Protein AF-A0A0D1Z207-F1 (afdb_monomer_lite)

pLDDT: mean 85.74, std 12.62, range [43.19, 98.44]

Foldseek 3Di:
DQLVVLVDCVVAPAPPRAADDLVVLCVVLCVLLPVVVVPPVPPDDPPDQLVVSLSNLQSNLQNHALVCQVVQCVVLVVQCDLVALSSLLSSLLCCLRRHRLADHDPVCPVSAPVNCVVVLVVSLVSLPQALLSLLSSLQSLLSNLQNCQLPPSQDAALQGSDDLVRLVVNLVSVVQNLQDDDPPDRHSHDPVSCVSNVSSVSSVSPCVVPPSLLSNLSSLLSNHFPNNVVDPDGSLVSLLVSLVVCLVCLAQVNDDPSLLSVLSNLLSNLVSNLVLLVCCVVVVRNGDPRGRDDLVNLVSSLVSCQSSLVNQCNHPDPNSNVSSVSSLVSSCVSPVPVRVVVVCVVVVVQVVDPPDVD

Radius of gyration: 21.8 Å; chains: 1; bounding box: 55×43×59 Å

Secondary structure (DSSP, 8-state):
-HHHHSS-TTTS-BTTTB-B-SHHHHHHHHHHH-TTT-TTTTSS-----HHHHHHHHHHHGGGB-GGGHHHHHHHHGGG--SSSHHHHHHHHHHHHHH---SPPPTT-GGGSHHHHHHHHHHHHHHSTT-HHHHHHHHHHHHHHHHHHTT-SSS--BTTBTS-HHHHHHHHHHHHHHTT--BTTBS-SS-HHHHHTTHHHHTTT--TTTS-HHHHHHHHHHHH--THHHH-SSSHHHHHHHHHHHHGGGGSTTS-STHHHHHHHHHHHHHHHHHHHHHHHHHTSS---TTTS--HHHHHHHHHHHHHHHHHHTT-SSHHHHHHHHHHHHHHHHH-HHHHHHHHHHHHHHHHH-SS---

Structure (mmCIF, N/CA/C/O backbone):
data_AF-A0A0D1Z207-F1
#
_entry.id   AF-A0A0D1Z207-F1
#
loop_
_atom_site.group_PDB
_atom_site.id
_atom_site.type_symbol
_atom_site.label_atom_id
_atom_site.label_alt_id
_atom_site.label_comp_id
_atom_site.label_asym_id
_atom_site.label_entity_id
_atom_site.label_seq_id
_atom_site.pdbx_PDB_ins_code
_atom_site.Cartn_x
_atom_site.Cartn_y
_atom_site.Cartn_z
_atom_site.occupancy
_atom_site.B_iso_or_equiv
_atom_site.auth_seq_id
_atom_site.auth_comp_id
_atom_site.auth_asym_id
_atom_site.auth_atom_id
_atom_site.pdbx_PDB_model_num
ATOM 1 N N . MET A 1 1 ? -5.330 14.130 -24.346 1.00 79.44 1 MET A N 1
ATOM 2 C CA . MET A 1 1 ? -6.238 13.168 -25.015 1.00 79.44 1 MET A CA 1
ATOM 3 C C . MET A 1 1 ? -6.029 11.749 -24.501 1.00 79.44 1 MET A C 1
ATOM 5 O O . MET A 1 1 ? -6.961 11.227 -23.912 1.00 79.44 1 MET A O 1
ATOM 9 N N . PHE A 1 2 ? -4.830 11.164 -24.631 1.00 83.19 2 PHE A N 1
ATOM 10 C CA . PHE A 1 2 ? -4.522 9.801 -24.158 1.00 83.19 2 PHE A CA 1
ATOM 11 C C . PHE A 1 2 ? -4.992 9.517 -22.719 1.00 83.19 2 PHE A C 1
ATOM 13 O O . PHE A 1 2 ? -5.866 8.679 -22.536 1.00 83.19 2 PHE A O 1
ATOM 20 N N . MET A 1 3 ? -4.528 10.300 -21.733 1.00 78.69 3 MET A N 1
ATOM 21 C CA . MET A 1 3 ? -4.906 10.138 -20.315 1.00 78.69 3 MET A CA 1
ATOM 22 C C . MET A 1 3 ? -6.425 10.171 -20.066 1.00 78.69 3 MET A C 1
ATOM 24 O O . MET A 1 3 ? -6.920 9.522 -19.152 1.00 78.69 3 MET A O 1
ATOM 28 N N . LEU A 1 4 ? -7.189 10.924 -20.868 1.00 81.50 4 LEU A N 1
ATOM 29 C CA . LEU A 1 4 ? -8.647 11.005 -20.726 1.00 81.50 4 LEU A CA 1
ATOM 30 C C . LEU A 1 4 ? -9.328 9.730 -21.239 1.00 81.50 4 LEU A C 1
ATOM 32 O O . LEU A 1 4 ? -10.266 9.244 -20.610 1.00 81.50 4 LEU A O 1
ATOM 36 N N . LEU A 1 5 ? -8.843 9.197 -22.364 1.00 83.19 5 LEU A N 1
ATOM 37 C CA . LEU A 1 5 ? -9.383 7.998 -23.005 1.00 83.19 5 LEU A CA 1
ATOM 38 C C . LEU A 1 5 ? -9.083 6.734 -22.190 1.00 83.19 5 LEU A C 1
ATOM 40 O O . LEU A 1 5 ? -9.931 5.855 -22.096 1.00 83.19 5 LEU A O 1
ATOM 44 N N . THR A 1 6 ? -7.916 6.672 -21.546 1.00 80.12 6 THR A N 1
ATOM 45 C CA . THR A 1 6 ? -7.474 5.507 -20.763 1.00 80.12 6 THR A CA 1
ATOM 46 C C . THR A 1 6 ? -7.880 5.557 -19.287 1.00 80.12 6 THR A C 1
ATOM 48 O O . THR A 1 6 ? -7.638 4.600 -18.551 1.00 80.12 6 THR A O 1
ATOM 51 N N . LYS A 1 7 ? -8.535 6.639 -18.833 1.00 75.25 7 LYS A N 1
ATOM 52 C CA . LYS A 1 7 ? -8.955 6.823 -17.429 1.00 75.25 7 LYS A CA 1
ATOM 53 C C . LYS A 1 7 ? -9.988 5.792 -16.965 1.00 75.25 7 LYS A C 1
ATOM 55 O O . LYS A 1 7 ? -10.007 5.420 -15.793 1.00 75.25 7 LYS A O 1
ATOM 60 N N . ARG A 1 8 ? -10.888 5.368 -17.857 1.00 75.38 8 ARG A N 1
ATOM 61 C CA . ARG A 1 8 ? -12.012 4.469 -17.547 1.00 75.38 8 ARG A CA 1
ATOM 62 C C . ARG A 1 8 ? -11.717 3.048 -18.030 1.00 75.38 8 ARG A C 1
ATOM 64 O O . ARG A 1 8 ? -12.042 2.686 -19.155 1.00 75.38 8 ARG A O 1
ATOM 71 N N . LYS A 1 9 ? -11.130 2.250 -17.136 1.00 71.44 9 LYS A N 1
ATOM 72 C CA . LYS A 1 9 ? -10.646 0.881 -17.400 1.00 71.44 9 LYS A CA 1
ATOM 73 C C . LYS A 1 9 ? -11.736 -0.102 -17.833 1.00 71.44 9 LYS A C 1
ATOM 75 O O . LYS A 1 9 ? -11.445 -1.082 -18.503 1.00 71.44 9 LYS A O 1
ATOM 80 N N . HIS A 1 10 ? -12.989 0.146 -17.456 1.00 73.06 10 HIS A N 1
ATOM 81 C CA . HIS A 1 10 ? -14.106 -0.729 -17.818 1.00 73.06 10 HIS A CA 1
ATOM 82 C C . HIS A 1 10 ? -14.482 -0.649 -19.302 1.00 73.06 10 HIS A C 1
ATOM 84 O O . HIS A 1 10 ? -15.087 -1.583 -19.812 1.00 73.06 10 HIS A O 1
ATOM 90 N N . TYR A 1 11 ? -14.127 0.442 -19.991 1.00 77.25 11 TYR A N 1
ATOM 91 C CA . TYR A 1 11 ? -14.363 0.593 -21.431 1.00 77.25 11 TYR A CA 1
ATOM 92 C C . TYR A 1 11 ? -13.177 0.161 -22.294 1.00 77.25 11 TYR A C 1
ATOM 94 O O . TYR A 1 11 ? -13.368 -0.134 -23.468 1.00 77.25 11 TYR A O 1
ATOM 102 N N . LEU A 1 12 ? -11.969 0.153 -21.730 1.00 81.31 12 LEU A N 1
ATOM 103 C CA . LEU A 1 12 ? -10.751 -0.241 -22.423 1.00 81.31 12 LEU A CA 1
ATOM 104 C C . LEU A 1 12 ? -9.936 -1.128 -21.490 1.00 81.31 12 LEU A C 1
ATOM 106 O O . LEU A 1 12 ? -9.195 -0.634 -20.635 1.00 81.31 12 LEU A O 1
ATOM 110 N N . ARG A 1 13 ? -10.126 -2.441 -21.614 1.00 78.12 13 ARG A N 1
ATOM 111 C CA . ARG A 1 13 ? -9.499 -3.400 -20.711 1.00 78.12 13 ARG A CA 1
ATOM 112 C C . ARG A 1 13 ? -8.036 -3.589 -21.107 1.00 78.12 13 ARG A C 1
ATOM 114 O O . ARG A 1 13 ? -7.759 -3.905 -22.269 1.00 78.12 13 A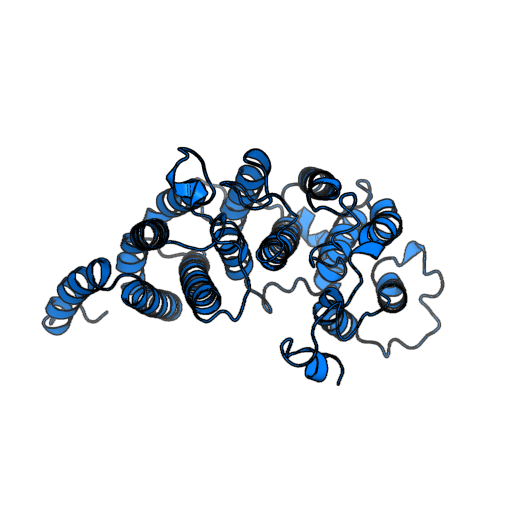RG A O 1
ATOM 121 N N . PRO A 1 14 ? -7.100 -3.428 -20.161 1.00 79.56 14 PRO A N 1
ATOM 122 C CA . PRO A 1 14 ? -5.692 -3.658 -20.441 1.00 79.56 14 PRO A CA 1
ATOM 123 C C . PRO A 1 14 ? -5.423 -5.112 -20.843 1.00 79.56 14 PRO A C 1
ATOM 125 O O . PRO A 1 14 ? -6.132 -6.015 -20.393 1.00 79.56 14 PRO A O 1
ATOM 128 N N . SER A 1 15 ? -4.442 -5.322 -21.724 1.00 72.94 15 SER A N 1
ATOM 129 C CA . SER A 1 15 ? -4.017 -6.630 -22.266 1.00 72.94 15 SER A CA 1
ATOM 130 C C . SER A 1 15 ? -5.050 -7.378 -23.126 1.00 72.94 15 SER A C 1
ATOM 132 O O . SER A 1 15 ? -4.674 -8.271 -23.878 1.00 72.94 15 SER A O 1
ATOM 134 N N . LEU A 1 16 ? -6.335 -7.017 -23.055 1.00 79.06 16 LEU A N 1
ATOM 135 C CA . LEU A 1 16 ? -7.409 -7.585 -23.877 1.00 79.06 16 LEU A CA 1
ATOM 136 C C . LEU A 1 16 ? -7.754 -6.692 -25.070 1.00 79.06 16 LEU A C 1
ATOM 138 O O . LEU A 1 16 ? -7.789 -7.166 -26.201 1.00 79.06 16 LEU A O 1
ATOM 142 N N . ASP A 1 17 ? -8.024 -5.409 -24.812 1.00 83.38 17 ASP A N 1
ATOM 143 C CA . ASP A 1 17 ? -8.535 -4.486 -25.831 1.00 83.38 17 ASP A CA 1
ATOM 144 C C . ASP A 1 17 ? -7.422 -3.579 -26.398 1.00 83.38 17 ASP A C 1
ATOM 146 O O . ASP A 1 17 ? -7.519 -3.107 -27.530 1.00 83.38 17 ASP A O 1
ATOM 150 N N . LEU A 1 18 ? -6.360 -3.327 -25.620 1.00 86.88 18 LEU A N 1
ATOM 151 C CA . LEU A 1 18 ? -5.209 -2.520 -26.031 1.00 86.88 18 LEU A CA 1
ATOM 152 C C . LEU A 1 18 ? -3.919 -3.016 -25.369 1.00 86.88 18 LEU A C 1
ATOM 154 O O . LEU A 1 18 ? -3.861 -3.180 -24.147 1.00 86.88 18 LEU A O 1
ATOM 158 N N . THR A 1 19 ? -2.877 -3.151 -26.185 1.00 88.88 19 THR A N 1
ATOM 159 C CA . THR A 1 19 ? -1.485 -3.330 -25.769 1.00 88.88 19 THR A CA 1
ATOM 160 C C . THR A 1 19 ? -0.632 -2.213 -26.365 1.00 88.88 19 THR A C 1
ATOM 162 O O . THR A 1 19 ? -0.849 -1.778 -27.499 1.00 88.88 19 THR A O 1
ATOM 165 N N . LEU A 1 20 ? 0.305 -1.690 -25.578 1.00 90.56 20 LEU A N 1
ATOM 166 C CA . LEU A 1 20 ? 1.202 -0.605 -25.970 1.00 90.56 20 LEU A CA 1
ATOM 167 C C . LEU A 1 20 ? 2.655 -1.070 -25.891 1.00 90.56 20 LEU A C 1
ATOM 169 O O . LEU A 1 20 ? 3.030 -1.780 -24.964 1.00 90.56 20 LEU A O 1
ATOM 173 N N . ASP A 1 21 ? 3.478 -0.614 -26.835 1.00 91.56 21 ASP A N 1
ATOM 174 C CA . ASP A 1 21 ? 4.933 -0.768 -26.754 1.00 91.56 21 ASP A CA 1
ATOM 175 C C . ASP A 1 21 ? 5.498 0.277 -25.779 1.00 91.56 21 ASP A C 1
ATOM 177 O O . ASP A 1 21 ? 5.225 1.477 -25.898 1.00 91.56 21 ASP A O 1
ATOM 181 N N . TRP A 1 22 ? 6.287 -0.179 -24.810 1.00 92.44 22 TRP A N 1
ATOM 182 C CA . TRP A 1 22 ? 6.916 0.660 -23.793 1.00 92.44 22 TRP A CA 1
ATOM 183 C C . TRP A 1 22 ? 8.166 1.385 -24.317 1.00 92.44 22 TRP A C 1
ATOM 185 O O . TRP A 1 22 ? 8.528 2.451 -23.805 1.00 92.44 22 TRP A O 1
ATOM 195 N N . ARG A 1 23 ? 8.815 0.865 -25.370 1.00 92.50 23 ARG A N 1
ATOM 196 C CA . ARG A 1 23 ? 10.101 1.374 -25.880 1.00 92.50 23 ARG A CA 1
ATOM 197 C C . ARG A 1 23 ? 10.056 2.831 -26.355 1.00 92.50 23 ARG A C 1
ATOM 199 O O . ARG A 1 23 ? 10.999 3.562 -26.049 1.00 92.50 23 ARG A O 1
ATOM 206 N N . PRO A 1 24 ? 9.026 3.314 -27.084 1.00 90.94 24 PRO A N 1
ATOM 207 C CA . PRO A 1 24 ? 8.967 4.715 -27.502 1.00 90.94 24 PRO A CA 1
ATOM 208 C C . PRO A 1 24 ? 8.924 5.678 -26.313 1.00 90.94 24 PRO A C 1
ATOM 210 O O . PRO A 1 24 ? 9.609 6.699 -26.328 1.00 90.94 24 PRO A O 1
ATOM 213 N N . LEU A 1 25 ? 8.162 5.331 -25.270 1.00 88.44 25 LEU A N 1
ATOM 214 C CA . LEU A 1 25 ? 8.086 6.132 -24.052 1.00 88.44 25 LEU A CA 1
ATOM 215 C C . LEU A 1 25 ? 9.421 6.104 -23.303 1.00 88.44 25 LEU A C 1
ATOM 217 O O . LEU A 1 25 ? 9.928 7.155 -22.915 1.00 88.44 25 LEU A O 1
ATOM 221 N N . PHE A 1 26 ? 10.021 4.920 -23.157 1.00 89.19 26 PHE A N 1
ATOM 222 C CA . PHE A 1 26 ? 11.317 4.774 -22.503 1.00 89.19 26 PHE A CA 1
ATOM 223 C C . PHE A 1 26 ? 12.416 5.581 -23.198 1.00 89.19 26 PHE A C 1
ATOM 225 O O . PHE A 1 26 ? 13.160 6.286 -22.524 1.00 89.19 26 PHE A O 1
ATOM 232 N N . ARG A 1 27 ? 12.479 5.566 -24.536 1.00 88.25 27 ARG A N 1
ATOM 233 C CA . ARG A 1 27 ? 13.453 6.357 -25.311 1.00 88.25 27 ARG A CA 1
ATOM 234 C C . ARG A 1 27 ? 13.342 7.854 -25.047 1.00 88.25 27 ARG A C 1
ATOM 236 O O . ARG A 1 27 ? 14.365 8.509 -24.886 1.00 88.25 27 ARG A O 1
ATOM 243 N N . GLU A 1 28 ? 12.126 8.390 -24.998 1.00 86.38 28 GLU A N 1
ATOM 244 C CA . GLU A 1 28 ? 11.911 9.817 -24.731 1.00 86.38 28 GLU A CA 1
ATOM 245 C C . GLU A 1 28 ? 12.297 10.187 -23.295 1.00 86.38 28 GLU A C 1
ATOM 247 O O . GLU A 1 28 ? 12.929 11.215 -23.076 1.00 86.38 28 GLU A O 1
ATOM 252 N N . ILE A 1 29 ? 11.988 9.331 -22.319 1.00 84.38 29 ILE A N 1
ATOM 253 C CA . ILE A 1 29 ? 12.324 9.561 -20.906 1.00 84.38 29 ILE A CA 1
ATOM 254 C C . ILE A 1 29 ? 13.829 9.422 -20.661 1.00 84.38 29 ILE A C 1
ATOM 256 O O . ILE A 1 29 ? 14.419 10.218 -19.928 1.00 84.38 29 ILE A O 1
ATOM 260 N N . LYS A 1 30 ? 14.474 8.455 -21.318 1.00 83.00 30 LYS A N 1
ATOM 261 C CA . LYS A 1 30 ? 15.910 8.185 -21.207 1.00 83.00 30 LYS A CA 1
ATOM 262 C C . LYS A 1 30 ? 16.761 9.423 -21.504 1.00 83.00 30 LYS A C 1
ATOM 264 O O . LYS A 1 30 ? 17.762 9.635 -20.828 1.00 83.00 30 LYS A O 1
ATOM 269 N N . VAL A 1 31 ? 16.326 10.284 -22.428 1.00 80.19 31 VAL A N 1
ATOM 270 C CA . VAL A 1 31 ? 17.017 11.545 -22.764 1.00 80.19 31 VAL A CA 1
ATOM 271 C C . VAL A 1 31 ? 17.101 12.507 -21.573 1.00 80.19 31 VAL A C 1
ATOM 273 O O . VAL A 1 31 ? 18.097 13.213 -21.427 1.00 80.19 31 VAL A O 1
ATOM 276 N N . PHE A 1 32 ? 16.081 12.538 -20.714 1.00 75.44 32 PHE A N 1
ATOM 277 C CA . PHE A 1 32 ? 16.048 13.430 -19.552 1.00 75.44 32 PHE A CA 1
ATOM 278 C C . PHE A 1 32 ? 16.769 12.844 -18.339 1.00 75.44 32 PHE A C 1
ATOM 280 O O . PHE A 1 32 ? 17.380 13.572 -17.564 1.00 75.44 32 PHE A O 1
ATOM 287 N N . VAL A 1 33 ? 16.672 11.527 -18.173 1.00 75.50 33 VAL A N 1
ATOM 288 C CA . VAL A 1 33 ? 17.017 10.838 -16.926 1.00 75.50 33 VAL A CA 1
ATOM 289 C C . VAL A 1 33 ? 18.408 10.183 -17.001 1.00 75.50 33 VAL A C 1
ATOM 291 O O . VAL A 1 33 ? 19.049 9.973 -15.975 1.00 75.50 33 VAL A O 1
ATOM 294 N N . LEU A 1 34 ? 18.932 9.931 -18.210 1.00 74.44 34 LEU A N 1
ATOM 295 C CA . LEU A 1 34 ? 20.276 9.388 -18.456 1.00 74.44 34 LEU A CA 1
ATOM 296 C C . LEU A 1 34 ? 21.086 10.289 -19.425 1.00 74.44 34 LEU A C 1
ATOM 298 O O . LEU A 1 34 ? 21.326 9.931 -20.585 1.00 74.44 34 LEU A O 1
ATOM 302 N N . PRO A 1 35 ? 21.574 11.463 -18.966 1.00 60.97 35 PRO A N 1
ATOM 303 C CA . PRO A 1 35 ? 22.242 12.443 -19.830 1.00 60.97 35 PRO A CA 1
ATOM 304 C C . PRO A 1 35 ? 23.591 11.977 -20.396 1.00 60.97 35 PRO A C 1
ATOM 306 O O . PRO A 1 35 ? 23.994 12.417 -21.468 1.00 60.97 35 PRO A O 1
ATOM 309 N N . ARG A 1 36 ? 24.298 11.073 -19.699 1.00 59.22 36 ARG A N 1
ATOM 310 C CA . ARG A 1 36 ? 25.655 10.622 -20.080 1.00 59.22 36 ARG A CA 1
ATOM 311 C C . ARG A 1 36 ? 25.695 9.832 -21.393 1.00 59.22 36 ARG A C 1
ATOM 313 O O . ARG A 1 36 ? 26.717 9.848 -22.068 1.00 59.22 36 ARG A O 1
ATOM 320 N N . GLU A 1 37 ? 24.594 9.186 -21.773 1.00 54.59 37 GLU A N 1
ATOM 321 C CA . GLU A 1 37 ? 24.446 8.515 -23.077 1.00 54.59 37 GLU A CA 1
ATOM 322 C C . GLU A 1 37 ? 23.891 9.458 -24.154 1.00 54.59 37 GLU A C 1
ATOM 324 O O . GLU A 1 37 ? 24.018 9.218 -25.354 1.00 54.59 37 GLU A O 1
ATOM 329 N N . SER A 1 38 ? 23.312 10.575 -23.721 1.00 53.00 38 SER A N 1
ATOM 330 C CA . SER A 1 38 ? 22.622 11.547 -24.553 1.00 53.00 38 SER A CA 1
ATOM 331 C C . SER A 1 38 ? 23.578 12.680 -24.931 1.00 53.00 38 SER A C 1
ATOM 333 O O . SER A 1 38 ? 23.362 13.835 -24.576 1.00 53.00 38 SER A O 1
ATOM 335 N N . GLY A 1 39 ? 24.642 12.378 -25.685 1.00 47.47 39 GLY A N 1
ATOM 336 C CA . GLY A 1 39 ? 25.634 13.355 -26.186 1.00 47.47 39 GLY A CA 1
ATOM 337 C C . GLY A 1 39 ? 25.085 14.461 -27.115 1.00 47.47 39 GLY A C 1
ATOM 338 O O . GLY A 1 39 ? 25.848 15.130 -27.802 1.00 47.47 39 GLY A O 1
ATOM 339 N N . LEU A 1 40 ? 23.763 14.652 -27.155 1.00 48.38 40 LEU A N 1
ATOM 340 C CA . LEU A 1 40 ? 23.006 15.548 -28.029 1.00 48.38 40 LEU A CA 1
ATOM 341 C C . LEU A 1 40 ? 22.233 16.626 -27.246 1.00 48.38 40 LEU A C 1
ATOM 343 O O . LEU A 1 40 ? 21.286 17.206 -27.773 1.00 48.38 40 LEU A O 1
ATOM 347 N N . MET A 1 41 ? 22.623 16.933 -26.003 1.00 49.03 41 MET A N 1
ATOM 348 C CA . MET A 1 41 ? 21.912 17.898 -25.142 1.00 49.03 41 MET A CA 1
ATOM 349 C C . MET A 1 41 ? 21.876 19.358 -25.653 1.00 49.03 41 MET A C 1
ATOM 351 O O . MET A 1 41 ? 21.405 20.233 -24.934 1.00 49.03 41 MET A O 1
ATOM 355 N N . GLN A 1 42 ? 22.336 19.665 -26.873 1.00 46.81 42 GLN A N 1
ATOM 356 C CA . GLN A 1 42 ? 22.397 21.046 -27.372 1.00 46.81 42 GLN A CA 1
ATOM 357 C C . GLN A 1 42 ? 21.580 21.374 -28.631 1.00 46.81 42 GLN A C 1
ATOM 359 O O . GLN A 1 42 ? 21.588 22.538 -29.021 1.00 46.81 42 GLN A O 1
ATOM 364 N N . THR A 1 43 ? 20.846 20.452 -29.274 1.00 43.19 43 THR A N 1
ATOM 365 C CA . THR A 1 43 ? 20.296 20.773 -30.618 1.00 43.19 43 THR A CA 1
ATOM 366 C C . THR A 1 43 ? 18.816 20.516 -30.880 1.00 43.19 43 THR A C 1
ATOM 368 O O . THR A 1 43 ? 18.343 20.866 -31.962 1.00 43.19 43 THR A O 1
ATOM 371 N N . THR A 1 44 ? 18.016 20.041 -29.925 1.00 44.28 44 THR A N 1
ATOM 372 C CA . THR A 1 44 ? 16.565 19.919 -30.154 1.00 44.28 44 THR A CA 1
ATOM 373 C C . THR A 1 44 ? 15.753 20.556 -29.042 1.00 44.28 44 THR A C 1
ATOM 375 O O . THR A 1 44 ? 15.522 19.948 -28.006 1.00 44.28 44 THR A O 1
ATOM 378 N N . ASN A 1 45 ? 15.315 21.794 -29.296 1.00 45.72 45 ASN A N 1
ATOM 379 C CA . ASN A 1 45 ? 14.122 22.448 -28.749 1.00 45.72 45 ASN A CA 1
ATOM 380 C C . ASN A 1 45 ? 13.376 21.634 -27.668 1.00 45.72 45 ASN A C 1
ATOM 382 O O . ASN A 1 45 ? 12.528 20.804 -28.005 1.00 45.72 45 ASN A O 1
ATOM 386 N N . LEU A 1 46 ? 13.646 21.919 -26.388 1.00 53.97 46 LEU A N 1
ATOM 387 C CA . LEU A 1 46 ? 12.924 21.424 -25.205 1.00 53.97 46 LEU A CA 1
ATOM 388 C C . LEU A 1 46 ? 11.468 21.943 -25.182 1.00 53.97 46 LEU A C 1
ATOM 390 O O . LEU A 1 46 ? 11.063 22.698 -24.308 1.00 53.97 46 LEU A O 1
ATOM 394 N N . LYS A 1 47 ? 10.659 21.571 -26.179 1.00 53.06 47 LYS A N 1
ATOM 395 C CA . LYS A 1 47 ? 9.200 21.781 -26.201 1.00 53.06 47 LYS A CA 1
ATOM 396 C C . LYS A 1 47 ? 8.438 20.638 -25.519 1.00 53.06 47 LYS A C 1
ATOM 398 O O . LYS A 1 47 ? 7.211 20.637 -25.533 1.00 53.06 47 LYS A O 1
ATOM 403 N N . ARG A 1 48 ? 9.138 19.633 -24.986 1.00 63.75 48 ARG A N 1
ATOM 404 C CA . ARG A 1 48 ? 8.542 18.437 -24.379 1.00 63.75 48 ARG A CA 1
ATOM 405 C C . ARG A 1 48 ? 8.642 18.555 -22.862 1.00 63.75 48 ARG A C 1
ATOM 407 O O . ARG A 1 48 ? 9.744 18.662 -22.337 1.00 63.75 48 ARG A O 1
ATOM 414 N N . ASN A 1 49 ? 7.492 18.572 -22.190 1.00 72.56 49 ASN A N 1
ATOM 415 C CA . ASN A 1 49 ? 7.413 18.618 -20.734 1.00 72.56 49 ASN A CA 1
ATOM 416 C C . ASN A 1 49 ? 7.531 17.191 -20.170 1.00 72.56 49 ASN A C 1
ATOM 418 O O . ASN A 1 49 ? 6.706 16.331 -20.492 1.00 72.56 49 ASN A O 1
ATOM 422 N N . ILE A 1 50 ? 8.544 16.959 -19.334 1.00 75.62 50 ILE A N 1
ATOM 423 C CA . ILE A 1 50 ? 8.785 15.688 -18.644 1.00 75.62 50 ILE A CA 1
ATOM 424 C C . ILE A 1 50 ? 7.581 15.258 -17.794 1.00 75.62 50 ILE A C 1
ATOM 426 O O . ILE A 1 50 ? 7.197 14.093 -17.842 1.00 75.62 50 ILE A O 1
ATOM 430 N N . GLU A 1 51 ? 6.890 16.203 -17.150 1.00 77.19 51 GLU A N 1
ATOM 431 C CA . GLU A 1 51 ? 5.673 15.945 -16.365 1.00 77.19 51 GLU A CA 1
ATOM 432 C C . GLU A 1 51 ? 4.580 15.302 -17.226 1.00 77.19 51 GLU A C 1
ATOM 434 O O . GLU A 1 51 ? 3.859 14.409 -16.790 1.00 77.19 51 GLU A O 1
ATOM 439 N N . THR A 1 52 ? 4.478 15.708 -18.498 1.00 81.12 52 THR A N 1
ATOM 440 C CA . THR A 1 52 ? 3.512 15.113 -19.430 1.00 81.12 52 THR A CA 1
ATOM 441 C C . THR A 1 52 ? 3.906 13.687 -19.809 1.00 81.12 52 THR A C 1
ATOM 443 O O . THR A 1 52 ? 3.027 12.844 -19.961 1.00 81.12 52 THR A O 1
ATOM 446 N N . LEU A 1 53 ? 5.203 13.393 -19.950 1.00 82.81 53 LEU A N 1
ATOM 447 C CA . LEU A 1 53 ? 5.682 12.034 -20.226 1.00 82.81 53 LEU A CA 1
ATOM 448 C C . LEU A 1 53 ? 5.418 11.100 -19.042 1.00 82.81 53 LEU A C 1
ATOM 450 O O . LEU A 1 53 ? 4.974 9.974 -19.250 1.00 82.81 53 LEU A O 1
ATOM 454 N N . ILE A 1 54 ? 5.600 11.585 -17.817 1.00 80.06 54 ILE A N 1
ATOM 455 C CA . ILE A 1 54 ? 5.287 10.828 -16.598 1.00 80.06 54 ILE A CA 1
ATOM 456 C C . ILE A 1 54 ? 3.789 10.613 -16.457 1.00 80.06 54 ILE A C 1
ATOM 458 O O . ILE A 1 54 ? 3.349 9.491 -16.212 1.00 80.06 54 ILE A O 1
ATOM 462 N N . GLY A 1 55 ? 2.996 11.659 -16.699 1.00 79.62 55 GLY A N 1
ATOM 463 C CA . GLY A 1 55 ? 1.543 11.551 -16.755 1.00 79.62 55 GLY A CA 1
ATOM 464 C C . GLY A 1 55 ? 1.077 10.552 -17.817 1.00 79.62 55 GLY A C 1
ATOM 465 O O . GLY A 1 55 ? 0.097 9.848 -17.617 1.00 79.62 55 GLY A O 1
ATOM 466 N N . ILE A 1 56 ? 1.782 10.417 -18.943 1.00 84.75 56 ILE A N 1
ATOM 467 C CA . ILE A 1 56 ? 1.495 9.360 -19.922 1.00 84.75 56 ILE A CA 1
ATOM 468 C C . ILE A 1 56 ? 1.913 7.990 -19.376 1.00 84.75 56 ILE A C 1
ATOM 470 O O . ILE A 1 56 ? 1.124 7.052 -19.474 1.00 84.75 56 ILE A O 1
ATOM 474 N N . GLY A 1 57 ? 3.103 7.872 -18.783 1.00 84.50 57 GLY A N 1
ATOM 475 C CA . GLY A 1 57 ? 3.628 6.625 -18.220 1.00 84.50 57 GLY A CA 1
ATOM 476 C C . GLY A 1 57 ? 2.731 6.019 -17.147 1.00 84.50 57 GLY A C 1
ATOM 477 O O . GLY A 1 57 ? 2.388 4.842 -17.233 1.00 84.50 57 GLY A O 1
ATOM 478 N N . SER A 1 58 ? 2.236 6.833 -16.214 1.00 80.62 58 SER A N 1
ATOM 479 C CA . SER A 1 58 ? 1.367 6.371 -15.125 1.00 80.62 58 SER A CA 1
ATOM 480 C C . SER A 1 58 ? 0.038 5.771 -15.611 1.00 80.62 58 SER A C 1
ATOM 482 O O . SER A 1 58 ? -0.527 4.900 -14.942 1.00 80.62 58 SER A O 1
ATOM 484 N N . PHE A 1 59 ? -0.443 6.174 -16.793 1.00 82.94 59 PHE A N 1
ATOM 485 C CA . PHE A 1 59 ? -1.613 5.577 -17.444 1.00 82.94 59 PHE A CA 1
ATOM 486 C C . PHE A 1 59 ? -1.236 4.440 -18.400 1.00 82.94 59 PHE A C 1
ATOM 488 O O . PHE A 1 59 ? -1.996 3.481 -18.514 1.00 82.94 59 PHE A O 1
ATOM 495 N N . ALA A 1 60 ? -0.094 4.537 -19.086 1.00 86.62 60 ALA A N 1
ATOM 496 C CA . ALA A 1 60 ? 0.359 3.569 -20.082 1.00 86.62 60 ALA A CA 1
ATOM 497 C C . ALA A 1 60 ? 0.853 2.255 -19.462 1.00 86.62 60 ALA A C 1
ATOM 499 O O . ALA A 1 60 ? 0.621 1.208 -20.055 1.00 86.62 60 ALA A O 1
ATOM 500 N N . GLN A 1 61 ? 1.433 2.296 -18.256 1.00 87.31 61 GLN A N 1
ATOM 501 C CA . GLN A 1 61 ? 1.990 1.131 -17.550 1.00 87.31 61 GLN A CA 1
ATOM 502 C C . GLN A 1 61 ? 1.039 -0.069 -17.446 1.00 87.31 61 GLN A C 1
ATOM 504 O O . GLN A 1 61 ? 1.474 -1.212 -17.437 1.00 87.31 61 GLN A O 1
ATOM 509 N N . LEU A 1 62 ? -0.274 0.179 -17.365 1.00 84.00 62 LEU A N 1
ATOM 510 C CA . LEU A 1 62 ? -1.275 -0.885 -17.272 1.00 84.00 62 LEU A CA 1
ATOM 511 C C . LEU A 1 62 ? -1.482 -1.606 -18.607 1.00 84.00 62 LEU A C 1
ATOM 513 O O . LEU A 1 62 ? -1.933 -2.742 -18.603 1.00 84.00 62 LEU A O 1
ATOM 517 N N . TYR A 1 63 ? -1.187 -0.939 -19.723 1.00 87.50 63 TYR A N 1
ATOM 518 C CA . TYR A 1 63 ? -1.383 -1.437 -21.084 1.00 87.50 63 TYR A CA 1
ATOM 519 C C . TYR A 1 63 ? -0.095 -1.993 -21.704 1.00 87.50 63 TYR A C 1
ATOM 521 O O . TYR A 1 63 ? -0.127 -2.423 -22.855 1.00 87.50 63 TYR A O 1
ATOM 529 N N . PHE A 1 64 ? 1.031 -1.971 -20.988 1.00 90.94 64 PHE A N 1
ATOM 530 C CA . PHE A 1 64 ? 2.227 -2.692 -21.415 1.00 90.94 64 PHE A CA 1
ATOM 531 C C . PHE A 1 64 ? 2.044 -4.189 -21.190 1.00 90.94 64 PHE A C 1
ATOM 533 O O . PHE A 1 64 ? 1.361 -4.608 -20.252 1.00 90.94 64 PHE A O 1
ATOM 540 N N . ASP A 1 65 ? 2.639 -4.986 -22.069 1.00 88.88 65 ASP A N 1
ATOM 541 C CA . ASP A 1 65 ? 2.552 -6.435 -21.979 1.00 88.88 65 ASP A CA 1
ATOM 542 C C . ASP A 1 65 ? 3.424 -6.945 -20.814 1.00 88.88 65 ASP A C 1
ATOM 544 O O . ASP A 1 65 ? 4.622 -6.648 -20.777 1.00 88.88 65 ASP A O 1
ATOM 548 N N . PRO A 1 66 ? 2.878 -7.713 -19.849 1.00 87.56 66 PRO A N 1
ATOM 549 C CA . PRO A 1 66 ? 3.684 -8.362 -18.817 1.00 87.56 66 PRO A CA 1
ATOM 550 C C . PRO A 1 66 ? 4.791 -9.270 -19.378 1.00 87.56 66 PRO A C 1
ATOM 552 O O . PRO A 1 66 ? 5.778 -9.518 -18.685 1.00 87.56 66 PRO A O 1
ATOM 555 N N . GLU A 1 67 ? 4.672 -9.752 -20.621 1.00 88.81 67 GLU A N 1
ATOM 556 C CA . GLU A 1 67 ? 5.734 -10.526 -21.275 1.00 88.81 67 GLU A CA 1
ATOM 557 C C . GLU A 1 67 ? 7.018 -9.732 -21.527 1.00 88.81 67 GLU A C 1
ATOM 559 O O . GLU A 1 67 ? 8.092 -10.334 -21.610 1.00 88.81 67 GLU A O 1
ATOM 564 N N . ASP A 1 68 ? 6.927 -8.403 -21.580 1.00 90.31 68 ASP A N 1
ATOM 565 C CA . ASP A 1 68 ? 8.071 -7.519 -21.784 1.00 90.31 68 ASP A CA 1
ATOM 566 C C . ASP A 1 68 ? 8.873 -7.266 -20.500 1.00 90.31 68 ASP A C 1
ATOM 568 O O . ASP A 1 68 ? 9.969 -6.709 -20.578 1.00 90.31 68 ASP A O 1
ATOM 572 N N . ILE A 1 69 ? 8.393 -7.696 -19.322 1.00 91.25 69 ILE A N 1
ATOM 573 C CA . ILE A 1 69 ? 9.071 -7.471 -18.031 1.00 91.25 69 ILE A CA 1
ATOM 574 C C . ILE A 1 69 ? 10.556 -7.877 -18.071 1.00 91.25 69 ILE A C 1
ATOM 576 O O . ILE A 1 69 ? 11.384 -7.052 -17.684 1.00 91.25 69 ILE A O 1
ATOM 580 N N . PRO A 1 70 ? 10.952 -9.074 -18.554 1.00 91.56 70 PRO A N 1
ATOM 581 C CA . PRO A 1 70 ? 12.364 -9.446 -18.622 1.00 91.56 70 PRO A CA 1
ATOM 582 C C . PRO A 1 70 ? 13.181 -8.494 -19.501 1.00 91.56 70 PRO A C 1
ATOM 584 O O . PRO A 1 70 ? 14.246 -8.053 -19.080 1.00 91.56 70 PRO A O 1
ATOM 587 N N . ALA A 1 71 ? 12.656 -8.103 -20.667 1.00 92.56 71 ALA A N 1
ATOM 588 C CA . ALA A 1 71 ? 13.329 -7.168 -21.570 1.00 92.56 71 ALA A CA 1
ATOM 589 C C . ALA A 1 71 ? 13.457 -5.764 -20.952 1.00 92.56 71 ALA A C 1
ATOM 591 O O . ALA A 1 71 ? 14.493 -5.117 -21.087 1.00 92.56 71 ALA A O 1
ATOM 592 N N . MET A 1 72 ? 12.430 -5.305 -20.228 1.00 93.38 72 MET A N 1
ATOM 593 C CA . MET A 1 72 ? 12.477 -4.047 -19.479 1.00 93.38 72 MET A CA 1
ATOM 594 C C . MET A 1 72 ? 13.537 -4.092 -18.378 1.00 93.38 72 MET A C 1
ATOM 596 O O . MET A 1 72 ? 14.299 -3.142 -18.218 1.00 93.38 72 MET A O 1
ATOM 600 N N . LEU A 1 73 ? 13.610 -5.191 -17.622 1.00 93.19 73 LEU A N 1
ATOM 601 C CA . LEU A 1 73 ? 14.611 -5.364 -16.571 1.00 93.19 73 LEU A CA 1
ATOM 602 C C . LEU A 1 73 ? 16.030 -5.430 -17.152 1.00 93.19 73 LEU A C 1
ATOM 604 O O . LEU A 1 73 ? 16.928 -4.795 -16.604 1.00 93.19 73 LEU A O 1
ATOM 608 N N . GLU A 1 74 ? 16.233 -6.127 -18.270 1.00 93.38 74 GLU A N 1
ATOM 609 C CA . GLU A 1 74 ? 17.522 -6.182 -18.972 1.00 93.38 74 GLU A CA 1
ATOM 610 C C . GLU A 1 74 ? 17.988 -4.811 -19.475 1.00 93.38 74 GLU A C 1
ATOM 612 O O . GLU A 1 74 ? 19.186 -4.542 -19.455 1.00 93.38 74 GLU A O 1
ATOM 617 N N . GLU A 1 75 ? 17.074 -3.928 -19.890 1.00 92.00 75 GLU A N 1
ATOM 618 C CA . GLU A 1 75 ? 17.430 -2.583 -20.361 1.00 92.00 75 GLU A CA 1
ATOM 619 C C . GLU A 1 75 ? 17.601 -1.576 -19.207 1.00 92.00 75 GLU A C 1
ATOM 621 O O . GLU A 1 75 ? 18.463 -0.701 -19.272 1.00 92.00 75 GLU A O 1
ATOM 626 N N . ILE A 1 76 ? 16.818 -1.696 -18.129 1.00 92.00 76 ILE A N 1
ATOM 627 C CA . ILE A 1 76 ? 16.812 -0.728 -17.019 1.00 92.00 76 ILE A CA 1
ATOM 628 C C . ILE A 1 76 ? 17.886 -1.047 -15.966 1.00 92.00 76 ILE A C 1
ATOM 630 O O . ILE A 1 76 ? 18.597 -0.143 -15.523 1.00 92.00 76 ILE A O 1
ATOM 634 N N . LEU A 1 77 ? 18.022 -2.311 -15.544 1.00 92.00 77 LEU A N 1
ATOM 635 C CA . LEU A 1 77 ? 18.902 -2.698 -14.431 1.00 92.00 77 LEU A CA 1
ATOM 636 C C . LEU A 1 77 ? 20.397 -2.396 -14.645 1.00 92.00 77 LEU A C 1
ATOM 638 O O . LEU A 1 77 ? 21.040 -2.034 -13.659 1.00 92.00 77 LEU A O 1
ATOM 642 N N . PRO A 1 78 ? 20.984 -2.479 -15.859 1.00 91.44 78 PRO A N 1
ATOM 643 C CA . PRO A 1 78 ? 22.401 -2.162 -16.068 1.00 91.44 78 PRO A CA 1
ATOM 644 C C . PRO A 1 78 ? 22.787 -0.725 -15.709 1.00 91.44 78 PRO A C 1
ATOM 646 O O . PRO A 1 78 ? 23.958 -0.447 -15.458 1.00 91.44 78 PRO A O 1
ATOM 649 N N . HIS A 1 79 ? 21.820 0.194 -15.668 1.00 87.19 79 HIS A N 1
ATOM 650 C CA . HIS A 1 79 ? 22.056 1.574 -15.252 1.00 87.19 79 HIS A CA 1
ATOM 651 C C . HIS A 1 79 ? 22.157 1.725 -13.723 1.00 87.19 79 HIS A C 1
ATOM 653 O O . HIS A 1 79 ? 22.585 2.775 -13.232 1.00 87.19 79 HIS A O 1
ATOM 659 N N . PHE A 1 80 ? 21.813 0.686 -12.953 1.00 88.25 80 PHE A N 1
ATOM 660 C CA . PHE A 1 80 ? 21.887 0.719 -11.499 1.00 88.25 80 PHE A CA 1
ATOM 661 C C . PHE A 1 80 ? 23.347 0.738 -11.060 1.00 88.25 80 PHE A C 1
ATOM 663 O O . PHE A 1 80 ? 24.099 -0.212 -11.271 1.00 88.25 80 PHE A O 1
ATOM 670 N N . THR A 1 81 ? 23.753 1.830 -10.418 1.00 84.31 81 THR A N 1
ATOM 671 C CA . THR A 1 81 ? 25.137 2.017 -9.990 1.00 84.31 81 THR A CA 1
ATOM 672 C C . THR A 1 81 ? 25.178 2.570 -8.573 1.00 84.31 81 THR A C 1
ATOM 674 O O . THR A 1 81 ? 24.507 3.550 -8.272 1.00 84.31 81 THR A O 1
ATOM 677 N N . MET A 1 82 ? 26.012 1.978 -7.712 1.00 78.56 82 MET A N 1
ATOM 678 C CA . MET A 1 82 ? 26.215 2.445 -6.331 1.00 78.56 82 MET A CA 1
ATOM 679 C C . MET A 1 82 ? 27.260 3.563 -6.204 1.00 78.56 82 MET A C 1
ATOM 681 O O . MET A 1 82 ? 27.338 4.211 -5.166 1.00 78.56 82 MET A O 1
ATOM 685 N N . SER A 1 83 ? 28.080 3.795 -7.234 1.00 77.56 83 SER A N 1
ATOM 686 C CA . SER A 1 83 ? 29.090 4.864 -7.235 1.00 77.56 83 SER A CA 1
ATOM 687 C C . SER A 1 83 ? 28.494 6.262 -7.407 1.00 77.56 83 SER A C 1
ATOM 689 O O . SER A 1 83 ? 29.102 7.239 -6.978 1.00 77.56 83 SER A O 1
ATOM 691 N N . SER A 1 84 ? 27.306 6.365 -8.004 1.00 70.75 84 SER A N 1
ATOM 692 C CA . SER A 1 84 ? 26.533 7.601 -8.105 1.00 70.75 84 SER A CA 1
ATOM 693 C C . SER A 1 84 ? 25.106 7.326 -7.660 1.00 70.75 84 SER A C 1
ATOM 695 O O . SER A 1 84 ? 24.393 6.591 -8.344 1.00 70.75 84 SER A O 1
ATOM 697 N N . THR A 1 85 ? 24.681 7.937 -6.555 1.00 70.56 85 THR A N 1
ATOM 698 C CA . THR A 1 85 ? 23.336 7.757 -5.988 1.00 70.56 85 THR A CA 1
ATOM 699 C C . THR A 1 85 ? 22.237 8.044 -7.018 1.00 70.56 85 THR A C 1
ATOM 701 O O . THR A 1 85 ? 21.236 7.335 -7.057 1.00 70.56 85 THR A O 1
ATOM 704 N N . GLU A 1 86 ? 22.479 8.998 -7.924 1.00 76.88 86 GLU A N 1
ATOM 705 C CA . GLU A 1 86 ? 21.622 9.333 -9.071 1.00 76.88 86 GLU A CA 1
ATOM 706 C C . GLU A 1 86 ? 21.205 8.098 -9.887 1.00 76.88 86 GLU A C 1
ATOM 708 O O . GLU A 1 86 ? 20.030 7.926 -10.186 1.00 76.88 86 GLU A O 1
ATOM 713 N N . GLY A 1 87 ? 22.138 7.194 -10.210 1.00 80.19 87 GLY A N 1
ATOM 714 C CA . GLY A 1 87 ? 21.847 6.017 -11.040 1.00 80.19 87 GLY A CA 1
ATOM 715 C C . GLY A 1 87 ? 20.902 5.025 -10.356 1.00 80.19 87 GLY A C 1
ATOM 716 O O . GLY A 1 87 ? 19.988 4.495 -10.986 1.00 80.19 87 GLY A O 1
ATOM 717 N N . ALA A 1 88 ? 21.080 4.810 -9.050 1.00 84.69 88 ALA A N 1
ATOM 718 C CA . ALA A 1 88 ? 20.202 3.945 -8.265 1.00 84.69 88 ALA A CA 1
ATOM 719 C C . ALA A 1 88 ? 18.774 4.513 -8.181 1.00 84.69 88 ALA A C 1
ATOM 721 O O . ALA A 1 88 ? 17.790 3.805 -8.402 1.00 84.69 88 ALA A O 1
ATOM 722 N N . PHE A 1 89 ? 18.684 5.816 -7.930 1.00 83.88 89 PHE A N 1
ATOM 723 C CA . PHE A 1 89 ? 17.451 6.589 -7.885 1.00 83.88 89 PHE A CA 1
ATOM 724 C C . PHE A 1 89 ? 16.679 6.548 -9.209 1.00 83.88 89 PHE A C 1
ATOM 726 O O . PHE A 1 89 ? 15.491 6.222 -9.228 1.00 83.88 89 PHE A O 1
ATOM 733 N N . VAL A 1 90 ? 17.371 6.802 -10.319 1.00 85.25 90 VAL A N 1
ATOM 734 C CA . VAL A 1 90 ? 16.826 6.733 -11.678 1.00 85.25 90 VAL A CA 1
ATOM 735 C C . VAL A 1 90 ? 16.230 5.363 -11.974 1.00 85.25 90 VAL A C 1
ATOM 737 O O . VAL A 1 90 ? 15.092 5.280 -12.431 1.00 85.25 90 VAL A O 1
ATOM 740 N N . VAL A 1 91 ? 16.964 4.287 -11.686 1.00 89.62 91 VAL A N 1
ATOM 741 C CA . VAL A 1 91 ? 16.481 2.925 -11.934 1.00 89.62 91 VAL A CA 1
ATOM 742 C C . VAL A 1 91 ? 15.224 2.628 -11.126 1.00 89.62 91 VAL A C 1
ATOM 744 O O . VAL A 1 91 ? 14.248 2.147 -11.693 1.00 89.62 91 VAL A O 1
ATOM 747 N N . ILE A 1 92 ? 15.198 2.962 -9.835 1.00 89.69 92 ILE A N 1
ATOM 748 C CA . ILE A 1 92 ? 14.013 2.744 -8.993 1.00 89.69 92 ILE A CA 1
ATOM 749 C C . ILE A 1 92 ? 12.816 3.563 -9.498 1.00 89.69 92 ILE A C 1
ATOM 751 O O . ILE A 1 92 ? 11.706 3.035 -9.581 1.00 89.69 92 ILE A O 1
ATOM 755 N N . GLY A 1 93 ? 13.031 4.820 -9.894 1.00 87.44 93 GLY A N 1
ATOM 756 C CA . GLY A 1 93 ? 11.984 5.666 -10.469 1.00 87.44 93 GLY A CA 1
ATOM 757 C C . GLY A 1 93 ? 11.430 5.113 -11.786 1.00 87.44 93 GLY A C 1
ATOM 758 O O . GLY A 1 93 ? 10.214 5.051 -11.966 1.00 87.44 93 GLY A O 1
ATOM 759 N N . LEU A 1 94 ? 12.304 4.646 -12.684 1.00 89.38 94 LEU A N 1
ATOM 760 C CA . LEU A 1 94 ? 11.917 4.021 -13.953 1.00 89.38 94 LEU A CA 1
ATOM 761 C C . LEU A 1 94 ? 11.135 2.724 -13.731 1.00 89.38 94 LEU A C 1
ATOM 763 O O . LEU A 1 94 ? 10.105 2.524 -14.374 1.00 89.38 94 LEU A O 1
ATOM 767 N N . LEU A 1 95 ? 11.584 1.874 -12.801 1.00 91.00 95 LEU A N 1
ATOM 768 C CA . LEU A 1 95 ? 10.868 0.656 -12.421 1.00 91.00 95 LEU A CA 1
ATOM 769 C C . LEU A 1 95 ? 9.480 0.983 -11.865 1.00 91.00 95 LEU A C 1
ATOM 771 O O . LEU A 1 95 ? 8.507 0.354 -12.270 1.00 91.00 95 LEU A O 1
ATOM 775 N N . ASN A 1 96 ? 9.354 1.985 -10.989 1.00 89.50 96 ASN A N 1
ATOM 776 C CA . ASN A 1 96 ? 8.044 2.364 -10.466 1.00 89.50 96 ASN A CA 1
ATOM 777 C C . ASN A 1 96 ? 7.122 2.891 -11.579 1.00 89.50 96 ASN A C 1
ATOM 779 O O . ASN A 1 96 ? 5.965 2.499 -11.661 1.00 89.50 96 ASN A O 1
ATOM 783 N N . MET A 1 97 ? 7.619 3.749 -12.463 1.00 86.81 97 MET A N 1
ATOM 784 C CA . MET A 1 97 ? 6.781 4.410 -13.464 1.00 86.81 97 MET A CA 1
ATOM 785 C C . MET A 1 97 ? 6.393 3.516 -14.650 1.00 86.81 97 MET A C 1
ATOM 787 O O . MET A 1 97 ? 5.289 3.658 -15.175 1.00 86.81 97 MET A O 1
ATOM 791 N N . LEU A 1 98 ? 7.303 2.661 -15.127 1.00 89.50 98 LEU A N 1
ATOM 792 C CA . LEU A 1 98 ? 7.117 1.938 -16.389 1.00 89.50 98 LEU A CA 1
ATOM 793 C C . LEU A 1 98 ? 6.707 0.486 -16.202 1.00 89.50 98 LEU A C 1
ATOM 795 O O . LEU A 1 98 ? 6.024 -0.041 -17.073 1.00 89.50 98 LEU A O 1
ATOM 799 N N . LEU A 1 99 ? 7.130 -0.177 -15.125 1.00 90.56 99 LEU A N 1
ATOM 800 C CA . LEU A 1 99 ? 6.970 -1.622 -15.033 1.00 90.56 99 LEU A CA 1
ATOM 801 C C . LEU A 1 99 ? 5.478 -2.013 -14.966 1.00 90.56 99 LEU A C 1
ATOM 803 O O . LEU A 1 99 ? 4.767 -1.556 -14.057 1.00 90.56 99 LEU A O 1
ATOM 807 N N . PRO A 1 100 ? 4.991 -2.878 -15.878 1.00 90.56 100 PRO A N 1
ATOM 808 C CA . PRO A 1 100 ? 3.640 -3.400 -15.782 1.00 90.56 100 PRO A CA 1
ATOM 809 C C . PRO A 1 100 ? 3.509 -4.277 -14.536 1.00 90.56 100 PRO A C 1
ATOM 811 O O . PRO A 1 100 ? 4.376 -5.081 -14.204 1.00 90.56 100 PRO A O 1
ATOM 814 N N . THR A 1 101 ? 2.391 -4.110 -13.837 1.00 88.38 101 THR A N 1
ATOM 815 C CA . THR A 1 101 ? 2.045 -4.863 -12.616 1.00 88.38 101 THR A CA 1
ATOM 816 C C . THR A 1 101 ? 0.898 -5.848 -12.848 1.00 88.38 101 THR A C 1
ATOM 818 O O . THR A 1 101 ? 0.475 -6.534 -11.919 1.00 88.38 101 THR A O 1
ATOM 821 N N . GLY A 1 102 ? 0.411 -5.936 -14.092 1.00 84.50 102 GLY A N 1
ATOM 822 C CA . GLY A 1 102 ? -0.618 -6.884 -14.503 1.00 84.50 102 GLY A CA 1
ATOM 823 C C . GLY A 1 102 ? -0.147 -8.339 -14.385 1.00 84.50 102 GLY A C 1
ATOM 824 O O . GLY A 1 102 ? 1.051 -8.613 -14.487 1.00 84.50 102 GLY A O 1
ATOM 825 N N . PRO A 1 103 ? -1.070 -9.287 -14.156 1.00 80.62 103 PRO A N 1
ATOM 826 C CA . PRO A 1 103 ? -0.712 -10.690 -14.026 1.00 80.62 103 PRO A CA 1
ATOM 827 C C . PRO A 1 103 ? -0.226 -11.271 -15.362 1.00 80.62 103 PRO A C 1
ATOM 829 O O . PRO A 1 103 ? -0.734 -10.877 -16.416 1.00 80.62 103 PRO A O 1
ATOM 832 N N . PRO A 1 104 ? 0.712 -12.234 -15.333 1.00 78.56 104 PRO A N 1
ATOM 833 C CA . PRO A 1 104 ? 1.218 -12.854 -16.548 1.00 78.56 104 PRO A CA 1
ATOM 834 C C . PRO A 1 104 ? 0.163 -13.746 -17.232 1.00 78.56 104 PRO A C 1
ATOM 836 O O . PRO A 1 104 ? -0.805 -14.181 -16.593 1.00 78.56 104 PRO A O 1
ATOM 839 N N . PRO A 1 105 ? 0.344 -14.057 -18.528 1.00 79.31 105 PRO A N 1
ATOM 840 C CA . PRO A 1 105 ? -0.493 -15.020 -19.236 1.00 79.31 105 PRO A CA 1
ATOM 841 C C . PRO A 1 105 ? -0.419 -16.436 -18.626 1.00 79.31 105 PRO A C 1
ATOM 843 O O . PRO A 1 105 ? 0.646 -16.857 -18.173 1.00 79.31 105 PRO A O 1
ATOM 846 N N . PRO A 1 106 ? -1.507 -17.237 -18.699 1.00 73.69 106 PRO A N 1
ATOM 847 C CA . PRO A 1 106 ? -1.577 -18.600 -18.142 1.00 73.69 106 PRO A CA 1
ATOM 848 C C . PRO A 1 106 ? -0.523 -19.587 -18.622 1.00 73.69 106 PRO A C 1
ATOM 850 O O . PRO A 1 106 ? -0.275 -20.586 -17.951 1.00 73.69 106 PRO A O 1
ATOM 853 N N . SER A 1 107 ? 0.078 -19.335 -19.776 1.00 73.94 107 SER A N 1
ATOM 854 C CA . SER A 1 107 ? 1.107 -20.175 -20.377 1.00 73.94 107 SER A CA 1
ATOM 855 C C . SER A 1 107 ? 2.505 -19.957 -19.791 1.00 73.94 107 SER A C 1
ATOM 857 O O . SER A 1 107 ? 3.360 -20.819 -19.984 1.00 73.94 107 SER A O 1
ATOM 859 N N . ARG A 1 108 ? 2.759 -18.836 -19.097 1.00 78.38 108 ARG A N 1
ATOM 860 C CA . ARG A 1 108 ? 4.111 -18.376 -18.736 1.00 78.38 108 ARG A CA 1
ATOM 861 C C . ARG A 1 108 ? 4.299 -18.197 -17.231 1.00 78.38 108 ARG A C 1
ATOM 863 O O . ARG A 1 108 ? 4.209 -17.099 -16.687 1.00 78.38 108 ARG A O 1
ATOM 870 N N . SER A 1 109 ? 4.605 -19.298 -16.542 1.00 77.81 109 SER A N 1
ATOM 871 C CA . SER A 1 109 ? 4.906 -19.291 -15.101 1.00 77.81 109 SER A CA 1
ATOM 872 C C . SER A 1 109 ? 6.227 -18.601 -14.745 1.00 77.81 109 SER A C 1
ATOM 874 O O . SER A 1 109 ? 6.432 -18.235 -13.592 1.00 77.81 109 SER A O 1
ATOM 876 N N . ASP A 1 110 ? 7.119 -18.438 -15.720 1.00 80.06 110 ASP A N 1
ATOM 877 C CA . ASP A 1 110 ? 8.409 -17.751 -15.613 1.00 80.06 110 ASP A CA 1
ATOM 878 C C . ASP A 1 110 ? 8.274 -16.243 -15.351 1.00 80.06 110 ASP A C 1
ATOM 880 O O . ASP A 1 110 ? 9.182 -15.624 -14.804 1.00 80.06 110 ASP A O 1
ATOM 884 N N . LEU A 1 111 ? 7.118 -15.660 -15.673 1.00 82.94 111 LEU A N 1
ATOM 885 C CA . LEU A 1 111 ? 6.813 -14.242 -15.462 1.00 82.94 111 LEU A CA 1
ATOM 886 C C . LEU A 1 111 ? 6.108 -13.965 -14.128 1.00 82.94 111 LEU A C 1
ATOM 888 O O . LEU A 1 111 ? 5.637 -12.855 -13.879 1.00 82.94 111 LEU A O 1
ATOM 892 N N . ASN A 1 112 ? 6.004 -14.967 -13.256 1.00 85.56 112 ASN A N 1
ATOM 893 C CA . ASN A 1 112 ? 5.392 -14.775 -11.952 1.00 85.56 112 ASN A CA 1
ATOM 894 C C . ASN A 1 112 ? 6.169 -13.746 -11.111 1.00 85.56 112 ASN A C 1
ATOM 896 O O . ASN A 1 112 ? 7.404 -13.772 -11.106 1.00 85.56 112 ASN A O 1
ATOM 900 N N . PRO A 1 113 ? 5.467 -12.931 -10.293 1.00 86.12 113 PRO A N 1
ATOM 901 C CA . PRO A 1 113 ? 6.087 -11.964 -9.387 1.00 86.12 113 PRO A CA 1
ATOM 902 C C . PRO A 1 113 ? 7.258 -12.499 -8.565 1.00 86.12 113 PRO A C 1
ATOM 904 O O . PRO A 1 113 ? 8.238 -11.795 -8.337 1.00 86.12 113 PRO A O 1
ATOM 907 N N . GLN A 1 114 ? 7.202 -13.773 -8.175 1.00 87.75 114 GLN A N 1
ATOM 908 C CA . GLN A 1 114 ? 8.242 -14.402 -7.363 1.00 87.75 114 GLN A CA 1
ATOM 909 C C . GLN A 1 114 ? 9.626 -14.442 -8.018 1.00 87.75 114 GLN A C 1
ATOM 911 O O . GLN A 1 114 ? 10.620 -14.535 -7.303 1.00 87.75 114 GLN A O 1
ATOM 916 N N . HIS A 1 115 ? 9.719 -14.343 -9.346 1.00 88.38 115 HIS A N 1
ATOM 917 C CA . HIS A 1 115 ? 11.006 -14.357 -10.039 1.00 88.38 115 HIS A CA 1
ATOM 918 C C . HIS A 1 115 ? 11.743 -13.017 -9.962 1.00 88.38 115 HIS A C 1
ATOM 920 O O . HIS A 1 115 ? 12.969 -13.004 -9.892 1.00 88.38 115 HIS A O 1
ATOM 926 N N . PHE A 1 116 ? 11.019 -11.895 -9.928 1.00 88.94 116 PHE A N 1
ATOM 927 C CA . PHE A 1 116 ? 11.619 -10.556 -9.937 1.00 88.94 116 PHE A CA 1
ATOM 928 C C . PHE A 1 116 ? 11.496 -9.806 -8.604 1.00 88.94 116 PHE A C 1
ATOM 930 O O . PHE A 1 116 ? 12.279 -8.892 -8.346 1.00 88.94 116 PHE A O 1
ATOM 937 N N . LEU A 1 117 ? 10.581 -10.208 -7.713 1.00 92.25 117 LEU A N 1
ATOM 938 C CA . LEU A 1 117 ? 10.464 -9.631 -6.370 1.00 92.25 117 LEU A CA 1
ATOM 939 C C . LEU A 1 117 ? 11.789 -9.646 -5.583 1.00 92.25 117 LEU A C 1
ATOM 941 O O . LEU A 1 117 ? 12.126 -8.604 -5.017 1.00 92.25 117 LEU A O 1
ATOM 945 N N . PRO A 1 118 ? 12.583 -10.742 -5.556 1.00 94.12 118 PRO A N 1
ATOM 946 C CA . PRO A 1 118 ? 13.871 -10.747 -4.862 1.00 94.12 118 PRO A CA 1
ATOM 947 C C . PRO A 1 118 ? 14.815 -9.641 -5.341 1.00 94.12 118 PRO A C 1
ATOM 949 O O . PRO A 1 118 ? 15.497 -9.027 -4.523 1.00 94.12 118 PRO A O 1
ATOM 952 N N . THR A 1 119 ? 14.804 -9.331 -6.641 1.00 92.62 119 THR A N 1
ATOM 953 C CA . THR A 1 119 ? 15.590 -8.236 -7.217 1.00 92.62 119 THR A CA 1
ATOM 954 C C . THR A 1 119 ? 15.159 -6.895 -6.634 1.00 92.62 119 THR A C 1
ATOM 956 O O . THR A 1 119 ? 16.012 -6.135 -6.189 1.00 92.62 119 THR A O 1
ATOM 959 N N . PHE A 1 120 ? 13.857 -6.607 -6.546 1.00 93.50 120 PHE A N 1
ATOM 960 C CA . PHE A 1 120 ? 13.378 -5.334 -5.987 1.00 93.50 120 PHE A CA 1
ATOM 961 C C . PHE A 1 120 ? 13.734 -5.173 -4.512 1.00 93.50 120 PHE A C 1
ATOM 963 O O . PHE A 1 120 ? 14.210 -4.112 -4.117 1.00 93.50 120 PHE A O 1
ATOM 970 N N . PHE A 1 121 ? 13.585 -6.228 -3.708 1.00 94.50 121 PHE A N 1
ATOM 971 C CA . PHE A 1 121 ? 14.004 -6.198 -2.303 1.00 94.50 121 PHE A CA 1
ATOM 972 C C . PHE A 1 121 ? 15.521 -6.080 -2.145 1.00 94.50 121 PHE A C 1
ATOM 974 O O . PHE A 1 121 ? 15.991 -5.408 -1.226 1.00 94.50 121 PHE A O 1
ATOM 981 N N . HIS A 1 122 ? 16.296 -6.678 -3.052 1.00 93.56 122 HIS A N 1
ATOM 982 C CA . HIS A 1 122 ? 17.740 -6.498 -3.069 1.00 93.56 122 HIS A CA 1
ATOM 983 C C . HIS A 1 122 ? 18.113 -5.045 -3.387 1.00 93.56 122 HIS A C 1
ATOM 985 O O . HIS A 1 122 ? 18.837 -4.434 -2.604 1.00 93.56 122 HIS A O 1
ATOM 991 N N . LEU A 1 123 ? 17.561 -4.453 -4.453 1.00 91.69 123 LEU A N 1
ATOM 992 C CA . LEU A 1 123 ? 17.780 -3.040 -4.794 1.00 91.69 123 LEU A CA 1
ATOM 993 C C . LEU A 1 123 ? 17.372 -2.110 -3.642 1.00 91.69 123 LEU A C 1
ATOM 995 O O . LEU A 1 123 ? 18.112 -1.184 -3.313 1.00 91.69 123 LEU A O 1
ATOM 999 N N . TRP A 1 124 ? 16.249 -2.404 -2.978 1.00 92.25 124 TRP A N 1
ATOM 1000 C CA . TRP A 1 124 ? 15.806 -1.677 -1.789 1.00 92.25 124 TRP A CA 1
ATOM 1001 C C . TRP A 1 124 ? 16.862 -1.698 -0.682 1.00 92.25 124 TRP A C 1
ATOM 1003 O O . TRP A 1 124 ? 17.200 -0.662 -0.117 1.00 92.25 124 TRP A O 1
ATOM 1013 N N . SER A 1 125 ? 17.435 -2.871 -0.403 1.00 91.38 125 SER A N 1
ATOM 1014 C CA . SER A 1 125 ? 18.446 -3.030 0.647 1.00 91.38 125 SER A CA 1
ATOM 1015 C C . SER A 1 125 ? 19.764 -2.300 0.360 1.00 91.38 125 SER A C 1
ATOM 1017 O O . SER A 1 125 ? 20.525 -2.023 1.289 1.00 91.38 125 SER A O 1
ATOM 1019 N N . LEU A 1 126 ? 20.046 -1.982 -0.908 1.00 89.56 126 LEU A N 1
ATOM 1020 C CA . LEU A 1 126 ? 21.250 -1.255 -1.313 1.00 89.56 126 LEU A CA 1
ATOM 1021 C C . LEU A 1 126 ? 21.103 0.257 -1.099 1.00 89.56 126 LEU A C 1
ATOM 1023 O O . LEU A 1 126 ? 22.071 0.913 -0.713 1.00 89.56 126 LEU A O 1
ATOM 1027 N N . VAL A 1 127 ? 19.900 0.808 -1.289 1.00 84.00 127 VAL A N 1
ATOM 1028 C CA . VAL A 1 127 ? 19.622 2.243 -1.117 1.00 84.00 127 VAL A CA 1
ATOM 1029 C C . VAL A 1 127 ? 18.950 2.496 0.232 1.00 84.00 127 VAL A C 1
ATOM 1031 O O . VAL A 1 127 ? 17.748 2.723 0.343 1.00 84.00 127 VAL A O 1
ATOM 1034 N N . ASN A 1 128 ? 19.753 2.441 1.293 1.00 77.75 128 ASN A N 1
ATOM 1035 C CA . ASN A 1 128 ? 19.265 2.635 2.657 1.00 77.75 128 ASN A CA 1
ATOM 1036 C C . ASN A 1 128 ? 19.015 4.115 2.989 1.00 77.75 128 ASN A C 1
ATOM 1038 O O . ASN A 1 128 ? 19.748 4.998 2.549 1.00 77.75 128 ASN A O 1
ATOM 1042 N N . ARG A 1 129 ? 18.043 4.364 3.879 1.00 80.25 129 ARG A N 1
ATOM 1043 C CA . ARG A 1 129 ? 17.731 5.687 4.466 1.00 80.25 129 ARG A CA 1
ATOM 1044 C C . ARG A 1 129 ? 17.275 6.763 3.470 1.00 80.25 129 ARG A C 1
ATOM 1046 O O . ARG A 1 129 ? 17.400 7.947 3.786 1.00 80.25 129 ARG A O 1
ATOM 1053 N N . SER A 1 130 ? 16.707 6.368 2.331 1.00 87.06 130 SER A N 1
ATOM 1054 C CA . SER A 1 130 ? 16.019 7.281 1.414 1.00 87.06 130 SER A CA 1
ATOM 1055 C C . SER A 1 130 ? 14.507 7.163 1.565 1.00 87.06 130 SER A C 1
ATOM 1057 O O . SER A 1 130 ? 13.947 6.073 1.424 1.00 87.06 130 SER A O 1
ATOM 1059 N N . ARG A 1 131 ? 13.837 8.293 1.805 1.00 87.56 131 ARG A N 1
ATOM 1060 C CA . ARG A 1 131 ? 12.372 8.334 1.858 1.00 87.56 131 ARG A CA 1
ATOM 1061 C C . ARG A 1 131 ? 11.776 8.089 0.477 1.00 87.56 131 ARG A C 1
ATOM 1063 O O . ARG A 1 131 ? 10.793 7.367 0.346 1.00 87.56 131 ARG A O 1
ATOM 1070 N N . THR A 1 132 ? 12.387 8.664 -0.555 1.00 85.69 132 THR A N 1
ATOM 1071 C CA . THR A 1 132 ? 11.915 8.575 -1.941 1.00 85.69 132 THR A CA 1
ATOM 1072 C C . THR A 1 132 ? 11.912 7.133 -2.447 1.00 85.69 132 THR A C 1
ATOM 1074 O O . THR A 1 132 ? 10.943 6.707 -3.075 1.00 85.69 132 THR A O 1
ATOM 1077 N N . VAL A 1 133 ? 12.950 6.354 -2.122 1.00 88.88 133 VAL A N 1
ATOM 1078 C CA . VAL A 1 133 ? 13.003 4.923 -2.462 1.00 88.88 133 VAL A CA 1
ATOM 1079 C C . VAL A 1 133 ? 11.942 4.125 -1.711 1.00 88.88 133 VAL A C 1
ATOM 1081 O O . VAL A 1 133 ? 11.238 3.331 -2.337 1.00 88.88 133 VAL A O 1
ATOM 1084 N N . ASP A 1 134 ? 11.787 4.358 -0.401 1.00 91.75 134 ASP A N 1
ATOM 1085 C CA . ASP A 1 134 ? 10.766 3.679 0.406 1.00 91.75 134 ASP A CA 1
ATOM 1086 C C . ASP A 1 134 ? 9.358 3.937 -0.171 1.00 91.75 134 ASP A C 1
ATOM 1088 O O . ASP A 1 134 ? 8.577 3.000 -0.331 1.00 91.75 134 ASP A O 1
ATOM 1092 N N . VAL A 1 135 ? 9.043 5.177 -0.568 1.00 91.00 135 VAL A N 1
ATOM 1093 C CA . VAL A 1 135 ? 7.757 5.522 -1.203 1.00 91.00 135 VAL A CA 1
ATOM 1094 C C . VAL A 1 135 ? 7.576 4.824 -2.551 1.00 91.00 135 VAL A C 1
ATOM 1096 O O . VAL A 1 135 ? 6.533 4.207 -2.775 1.00 91.00 135 VAL A O 1
ATOM 1099 N N . ALA A 1 136 ? 8.570 4.904 -3.439 1.00 90.50 136 ALA A N 1
ATOM 1100 C CA . ALA A 1 136 ? 8.485 4.345 -4.789 1.00 90.50 136 ALA A CA 1
ATOM 1101 C C . ALA A 1 136 ? 8.287 2.824 -4.775 1.00 90.50 136 ALA A C 1
ATOM 1103 O O . ALA A 1 136 ? 7.482 2.283 -5.530 1.00 90.50 136 ALA A O 1
ATOM 1104 N N . LEU A 1 137 ? 8.997 2.122 -3.891 1.00 93.12 137 LEU A N 1
ATOM 1105 C CA . LEU A 1 137 ? 8.878 0.674 -3.788 1.00 93.12 137 LEU A CA 1
ATOM 1106 C C . LEU A 1 137 ? 7.570 0.262 -3.114 1.00 93.12 137 LEU A C 1
ATOM 1108 O O . LEU A 1 137 ? 6.928 -0.672 -3.584 1.00 93.12 137 LEU A O 1
ATOM 1112 N N . VAL A 1 138 ? 7.107 0.971 -2.079 1.00 94.75 138 VAL A N 1
ATOM 1113 C CA . VAL A 1 138 ? 5.783 0.698 -1.493 1.00 94.75 138 VAL A CA 1
ATOM 1114 C C . VAL A 1 138 ? 4.664 0.922 -2.518 1.00 94.75 138 VAL A C 1
ATOM 1116 O O . VAL A 1 138 ? 3.750 0.101 -2.584 1.00 94.75 138 VAL A O 1
ATOM 1119 N N . ASP A 1 139 ? 4.745 1.958 -3.360 1.00 93.19 139 ASP A N 1
ATOM 1120 C CA . ASP A 1 139 ? 3.813 2.163 -4.480 1.00 93.19 139 ASP A CA 1
ATOM 1121 C C . ASP A 1 139 ? 3.829 0.967 -5.448 1.00 93.19 139 ASP A C 1
ATOM 1123 O O . ASP A 1 139 ? 2.799 0.303 -5.617 1.00 93.19 139 ASP A O 1
ATOM 1127 N N . LEU A 1 140 ? 4.995 0.614 -6.002 1.00 92.88 140 LEU A N 1
ATOM 1128 C CA . LEU A 1 140 ? 5.148 -0.522 -6.918 1.00 92.88 140 LEU A CA 1
ATOM 1129 C C . LEU A 1 140 ? 4.581 -1.826 -6.339 1.00 92.88 140 LEU A C 1
ATOM 1131 O O . LEU A 1 140 ? 3.787 -2.511 -6.989 1.00 92.88 140 LEU A O 1
ATOM 1135 N N . LEU A 1 141 ? 4.946 -2.155 -5.098 1.00 95.50 141 LEU A N 1
ATOM 1136 C CA . LEU A 1 141 ? 4.500 -3.375 -4.428 1.00 95.50 141 LEU A CA 1
ATOM 1137 C C . LEU A 1 141 ? 2.995 -3.345 -4.119 1.00 95.50 141 LEU A C 1
ATOM 1139 O O . LEU A 1 141 ? 2.331 -4.380 -4.203 1.00 95.50 141 LEU A O 1
ATOM 1143 N N . SER A 1 142 ? 2.428 -2.177 -3.807 1.00 95.75 142 SER A N 1
ATOM 1144 C CA . SER A 1 142 ? 0.985 -2.024 -3.586 1.00 95.75 142 SER A CA 1
ATOM 1145 C C . SER A 1 142 ? 0.171 -2.229 -4.870 1.00 95.75 142 SER A C 1
ATOM 1147 O O . SER A 1 142 ? -0.875 -2.885 -4.842 1.00 95.75 142 SER A O 1
ATOM 1149 N N . ARG A 1 143 ? 0.666 -1.733 -6.014 1.00 93.00 143 ARG A N 1
ATOM 1150 C CA . ARG A 1 143 ? 0.052 -1.953 -7.333 1.00 93.00 143 ARG A CA 1
ATOM 1151 C C . ARG A 1 143 ? 0.135 -3.418 -7.741 1.00 93.00 143 ARG A C 1
ATOM 1153 O O . ARG A 1 143 ? -0.879 -3.981 -8.143 1.00 93.00 143 ARG A O 1
ATOM 1160 N N . LEU A 1 144 ? 1.285 -4.054 -7.526 1.00 93.56 144 LEU A N 1
ATOM 1161 C CA . LEU A 1 144 ? 1.472 -5.482 -7.775 1.00 93.56 144 LEU A CA 1
ATOM 1162 C C . LEU A 1 144 ? 0.517 -6.347 -6.936 1.00 93.56 144 LEU A C 1
ATOM 1164 O O . LEU A 1 144 ? -0.083 -7.283 -7.464 1.00 93.56 144 LEU A O 1
ATOM 1168 N N . ALA A 1 145 ? 0.320 -6.009 -5.656 1.00 94.94 145 ALA A N 1
ATOM 1169 C CA . ALA A 1 145 ? -0.640 -6.691 -4.786 1.00 94.94 145 ALA A CA 1
ATOM 1170 C C . ALA A 1 145 ? -2.082 -6.563 -5.308 1.00 94.94 145 ALA A C 1
ATOM 1172 O O . ALA A 1 145 ? -2.807 -7.554 -5.378 1.00 94.94 145 ALA A O 1
ATOM 1173 N N . ARG A 1 146 ? -2.483 -5.349 -5.715 1.00 93.56 146 ARG A N 1
ATOM 1174 C CA . ARG A 1 146 ? -3.811 -5.066 -6.283 1.00 93.56 146 ARG A CA 1
ATOM 1175 C C . ARG A 1 146 ? -4.062 -5.849 -7.569 1.00 93.56 146 ARG A C 1
ATOM 1177 O O . ARG A 1 146 ? -5.103 -6.482 -7.706 1.00 93.56 146 ARG A O 1
ATOM 1184 N N . ASP A 1 147 ? -3.124 -5.789 -8.506 1.00 90.88 147 ASP A N 1
ATOM 1185 C CA . ASP A 1 147 ? -3.318 -6.312 -9.859 1.00 90.88 147 ASP A CA 1
ATOM 1186 C C . ASP A 1 147 ? -3.138 -7.845 -9.909 1.00 90.88 147 ASP A C 1
ATOM 1188 O O . ASP A 1 147 ? -3.739 -8.518 -10.747 1.00 90.88 147 ASP A O 1
ATOM 1192 N N . SER A 1 148 ? -2.427 -8.430 -8.934 1.00 91.06 148 SER A N 1
ATOM 1193 C CA . SER A 1 148 ? -2.320 -9.889 -8.760 1.00 91.06 148 SER A CA 1
ATOM 1194 C C . SER A 1 148 ? -3.520 -10.523 -8.047 1.00 91.06 148 SER A C 1
ATOM 1196 O O . SER A 1 148 ? -3.699 -11.741 -8.123 1.00 91.06 148 SER A O 1
ATOM 1198 N N . LEU A 1 149 ? -4.353 -9.733 -7.359 1.00 90.50 149 LEU A N 1
ATOM 1199 C CA . LEU A 1 149 ? -5.495 -10.224 -6.582 1.00 90.50 149 LEU A CA 1
ATOM 1200 C C . LEU A 1 149 ? -6.447 -11.146 -7.380 1.00 90.50 149 LEU A C 1
ATOM 1202 O O . LEU A 1 149 ? -6.701 -12.258 -6.898 1.00 90.50 149 LEU A O 1
ATOM 1206 N N . PRO A 1 150 ? -6.935 -10.767 -8.585 1.00 88.19 150 PRO A N 1
ATOM 1207 C CA . PRO A 1 150 ? -7.829 -11.619 -9.379 1.00 88.19 150 PRO A CA 1
ATOM 1208 C C . PRO A 1 150 ? -7.120 -12.810 -10.049 1.00 88.19 150 PRO A C 1
ATOM 1210 O O . PRO A 1 150 ? -7.773 -13.754 -10.495 1.00 88.19 150 PRO A O 1
ATOM 1213 N N . SER A 1 151 ? -5.785 -12.808 -10.133 1.00 86.06 151 SER A N 1
ATOM 1214 C CA . SER A 1 151 ? -5.048 -13.835 -10.877 1.00 86.06 151 SER A CA 1
ATOM 1215 C C . SER A 1 151 ? -5.024 -15.174 -10.151 1.00 86.06 151 SER A C 1
ATOM 1217 O O . SER A 1 151 ? -4.438 -15.292 -9.080 1.00 86.06 151 SER A O 1
ATOM 1219 N N . LYS A 1 152 ? -5.583 -16.220 -10.766 1.00 82.38 152 LYS A N 1
ATOM 1220 C CA . LYS A 1 152 ? -5.622 -17.583 -10.200 1.00 82.38 152 LYS A CA 1
ATOM 1221 C C . LYS A 1 152 ? -4.258 -18.283 -10.159 1.00 82.38 152 LYS A C 1
ATOM 1223 O O . LYS A 1 152 ? -4.102 -19.246 -9.419 1.00 82.38 152 LYS A O 1
ATOM 1228 N N . GLN A 1 153 ? -3.292 -17.828 -10.953 1.00 81.31 153 GLN A N 1
ATOM 1229 C CA . GLN A 1 153 ? -2.009 -18.517 -11.147 1.00 81.31 153 GLN A CA 1
ATOM 1230 C C . GLN A 1 153 ? -0.973 -18.154 -10.089 1.00 81.31 153 GLN A C 1
ATOM 1232 O O . GLN A 1 153 ? -0.182 -18.996 -9.672 1.00 81.31 153 GLN A O 1
ATOM 1237 N N . VAL A 1 154 ? -0.969 -16.891 -9.662 1.00 85.06 154 VAL A N 1
ATOM 1238 C CA . VAL A 1 154 ? -0.008 -16.403 -8.674 1.00 85.06 154 VAL A CA 1
ATOM 1239 C C . VAL A 1 154 ? -0.420 -16.951 -7.317 1.00 85.06 154 VAL A C 1
ATOM 1241 O O . VAL A 1 154 ? -1.545 -16.711 -6.895 1.00 85.06 154 VAL A O 1
ATOM 1244 N N . GLY A 1 155 ? 0.454 -17.680 -6.624 1.00 85.50 155 GLY A N 1
ATOM 1245 C CA . GLY A 1 155 ? 0.154 -18.185 -5.281 1.00 85.50 155 GLY A CA 1
ATOM 1246 C C . GLY A 1 155 ? -0.228 -17.055 -4.317 1.00 85.50 155 GLY A C 1
ATOM 1247 O O . GLY A 1 155 ? 0.394 -15.994 -4.328 1.00 85.50 155 GLY A O 1
ATOM 1248 N N . PHE A 1 156 ? -1.249 -17.284 -3.489 1.00 91.31 156 PHE A N 1
ATOM 1249 C CA . PHE A 1 156 ? -1.727 -16.315 -2.501 1.00 91.31 156 PHE A CA 1
ATOM 1250 C C . PHE A 1 156 ? -1.748 -16.964 -1.120 1.00 91.31 156 PHE A C 1
ATOM 1252 O O . PHE A 1 156 ? -2.424 -17.967 -0.906 1.00 91.31 156 PHE A O 1
ATOM 1259 N N . SER A 1 157 ? -0.981 -16.398 -0.197 1.00 92.62 157 SER A N 1
ATOM 1260 C CA . SER A 1 157 ? -0.771 -16.905 1.159 1.00 92.62 157 SER A CA 1
ATOM 1261 C C . SER A 1 157 ? -1.415 -15.988 2.209 1.00 92.62 157 SER A C 1
ATOM 1263 O O . SER A 1 157 ? -2.130 -15.035 1.884 1.00 92.62 157 SER A O 1
ATOM 1265 N N . GLU A 1 158 ? -1.131 -16.235 3.489 1.00 94.06 158 GLU A N 1
ATOM 1266 C CA . GLU A 1 158 ? -1.435 -15.319 4.594 1.00 94.06 158 GLU A CA 1
ATOM 1267 C C . GLU A 1 158 ? -0.673 -13.979 4.520 1.00 94.06 158 GLU A C 1
ATOM 1269 O O . GLU A 1 158 ? -0.985 -13.053 5.278 1.00 94.06 158 GLU A O 1
ATOM 1274 N N . PHE A 1 159 ? 0.305 -13.884 3.611 1.00 95.19 159 PHE A N 1
ATOM 1275 C CA . PHE A 1 159 ? 1.055 -12.678 3.262 1.00 95.19 159 PHE A CA 1
ATOM 1276 C C . PHE A 1 159 ? 0.733 -12.153 1.850 1.00 95.19 159 PHE A C 1
ATOM 1278 O O . PHE A 1 159 ? 1.484 -11.366 1.270 1.00 95.19 159 PHE A O 1
ATOM 1285 N N . GLY A 1 160 ? -0.390 -12.585 1.271 1.00 93.19 160 GLY A N 1
ATOM 1286 C CA . GLY A 1 160 ? -0.731 -12.277 -0.111 1.00 93.19 160 GLY A CA 1
ATOM 1287 C C . GLY A 1 160 ? 0.236 -12.945 -1.079 1.00 93.19 160 GLY A C 1
ATOM 1288 O O . GLY A 1 160 ? 0.529 -14.135 -0.949 1.00 93.19 160 GLY A O 1
ATOM 1289 N N . ILE A 1 161 ? 0.746 -12.176 -2.038 1.00 93.81 161 ILE A N 1
ATOM 1290 C CA . ILE A 1 161 ? 1.767 -12.643 -2.988 1.00 93.81 161 ILE A CA 1
ATOM 1291 C C . ILE A 1 161 ? 3.191 -12.609 -2.409 1.00 93.81 161 ILE A C 1
ATOM 1293 O O . ILE A 1 161 ? 4.125 -13.075 -3.056 1.00 93.81 161 ILE A O 1
ATOM 1297 N N . PHE A 1 162 ? 3.372 -12.045 -1.214 1.00 95.69 162 PHE A N 1
ATOM 1298 C CA . PHE A 1 162 ? 4.678 -11.836 -0.593 1.00 95.69 162 PHE A CA 1
ATOM 1299 C C . PHE A 1 162 ? 5.044 -12.973 0.359 1.00 95.69 162 PHE A C 1
ATOM 1301 O O . PHE A 1 162 ? 4.198 -13.765 0.775 1.00 95.69 162 PHE A O 1
ATOM 1308 N N . THR A 1 163 ? 6.320 -13.034 0.733 1.00 95.12 163 THR A N 1
ATOM 1309 C CA . THR A 1 163 ? 6.791 -13.887 1.831 1.00 95.12 163 THR A CA 1
ATOM 1310 C C . THR A 1 163 ? 6.703 -13.164 3.179 1.00 95.12 163 THR A C 1
ATOM 1312 O O . THR A 1 163 ? 6.632 -11.936 3.242 1.00 95.12 163 THR A O 1
ATOM 1315 N N . ALA A 1 164 ? 6.777 -13.917 4.281 1.00 95.31 164 ALA A N 1
ATOM 1316 C CA . ALA A 1 164 ? 6.794 -13.350 5.633 1.00 95.31 164 ALA A CA 1
ATOM 1317 C C . ALA A 1 164 ? 7.930 -12.328 5.840 1.00 95.31 164 ALA A C 1
ATOM 1319 O O . ALA A 1 164 ? 7.722 -11.267 6.432 1.00 95.31 164 ALA A O 1
ATOM 1320 N N . GLU A 1 165 ? 9.126 -12.629 5.327 1.00 94.88 165 GLU A N 1
ATOM 1321 C CA . GLU A 1 165 ? 10.288 -11.737 5.397 1.00 94.88 165 GLU A CA 1
ATOM 1322 C C . GLU A 1 165 ? 10.046 -10.449 4.604 1.00 94.88 165 GLU A C 1
ATOM 1324 O O . GLU A 1 165 ? 10.237 -9.353 5.129 1.00 94.88 165 GLU A O 1
ATOM 1329 N N . GLN A 1 166 ? 9.535 -10.570 3.375 1.00 95.62 166 GLN A N 1
ATOM 1330 C CA . GLN A 1 166 ? 9.209 -9.431 2.517 1.00 95.62 166 GLN A CA 1
ATOM 1331 C C . GLN A 1 166 ? 8.156 -8.522 3.159 1.00 95.62 166 GLN A C 1
ATOM 1333 O O . GLN A 1 166 ? 8.357 -7.313 3.251 1.00 95.62 166 GLN A O 1
ATOM 1338 N N . SER A 1 167 ? 7.060 -9.086 3.676 1.00 96.56 167 SER A N 1
ATOM 1339 C CA . SER A 1 167 ? 6.025 -8.313 4.374 1.00 96.56 167 SER A CA 1
ATOM 1340 C C . SER A 1 167 ? 6.549 -7.624 5.635 1.00 96.56 167 SER A C 1
ATOM 1342 O O . SER A 1 167 ? 6.119 -6.515 5.956 1.00 96.56 167 SER A O 1
ATOM 1344 N N . THR A 1 168 ? 7.500 -8.243 6.337 1.00 95.56 168 THR A N 1
ATOM 1345 C CA . THR A 1 168 ? 8.147 -7.644 7.513 1.00 95.56 168 THR A CA 1
ATOM 1346 C C . THR A 1 168 ? 9.046 -6.469 7.115 1.00 95.56 168 THR A C 1
ATOM 1348 O O . THR A 1 168 ? 9.008 -5.423 7.767 1.00 95.56 168 THR A O 1
ATOM 1351 N N . LEU A 1 169 ? 9.803 -6.589 6.016 1.00 95.38 169 LEU A N 1
ATOM 1352 C CA . LEU A 1 169 ? 10.605 -5.492 5.457 1.00 95.38 169 LEU A CA 1
ATOM 1353 C C . LEU A 1 169 ? 9.729 -4.316 5.011 1.00 95.38 169 LEU A C 1
ATOM 1355 O O . LEU A 1 169 ? 10.026 -3.176 5.370 1.00 95.38 169 LEU A O 1
ATOM 1359 N N . ILE A 1 170 ? 8.616 -4.591 4.318 1.00 96.56 170 ILE A N 1
ATOM 1360 C CA . ILE A 1 170 ? 7.634 -3.565 3.937 1.00 96.56 170 ILE A CA 1
ATOM 1361 C C . ILE A 1 170 ? 7.081 -2.884 5.190 1.00 96.56 170 ILE A C 1
ATOM 1363 O O . ILE A 1 170 ? 7.118 -1.664 5.283 1.00 96.56 170 ILE A O 1
ATOM 1367 N N . THR A 1 171 ? 6.631 -3.645 6.192 1.00 95.56 171 THR A N 1
ATOM 1368 C CA . THR A 1 171 ? 6.066 -3.074 7.432 1.00 95.56 171 THR A CA 1
ATOM 1369 C C . THR A 1 171 ? 7.095 -2.233 8.197 1.00 95.56 171 THR A C 1
ATOM 1371 O O . THR A 1 171 ? 6.764 -1.196 8.768 1.00 95.56 171 THR A O 1
ATOM 1374 N N . THR A 1 172 ? 8.369 -2.626 8.164 1.00 93.69 172 THR A N 1
ATOM 1375 C CA . THR A 1 172 ? 9.462 -1.840 8.753 1.00 93.69 172 THR A CA 1
ATOM 1376 C C . THR A 1 172 ? 9.673 -0.522 8.002 1.00 93.69 172 THR A C 1
ATOM 1378 O O . THR A 1 172 ? 9.883 0.512 8.633 1.00 93.69 172 THR A O 1
ATOM 1381 N N . ALA A 1 173 ? 9.587 -0.528 6.669 1.00 93.31 173 ALA A N 1
ATOM 1382 C CA . ALA A 1 173 ? 9.620 0.697 5.870 1.00 93.31 173 ALA A CA 1
ATOM 1383 C C . ALA A 1 173 ? 8.395 1.584 6.126 1.00 93.31 173 ALA A C 1
ATOM 1385 O O . ALA A 1 173 ? 8.539 2.791 6.292 1.00 93.31 173 ALA A O 1
ATOM 1386 N N . VAL A 1 174 ? 7.205 0.989 6.265 1.00 94.69 174 VAL A N 1
ATOM 1387 C CA . VAL A 1 174 ? 5.979 1.697 6.656 1.00 94.69 174 VAL A CA 1
ATOM 1388 C C . VAL A 1 174 ? 6.193 2.457 7.961 1.00 94.69 174 VAL A C 1
ATOM 1390 O O . VAL A 1 174 ? 5.944 3.655 7.995 1.00 94.69 174 VAL A O 1
ATOM 1393 N N . LEU A 1 175 ? 6.727 1.815 9.006 1.00 92.25 175 LEU A N 1
ATOM 1394 C CA . LEU A 1 175 ? 7.016 2.485 10.280 1.00 92.25 175 LEU A CA 1
ATOM 1395 C C . LEU A 1 175 ? 7.939 3.702 10.117 1.00 92.25 175 LEU A C 1
ATOM 1397 O O . LEU A 1 175 ? 7.706 4.727 10.754 1.00 92.25 175 LEU A O 1
ATOM 1401 N N . ARG A 1 176 ? 8.950 3.622 9.240 1.00 90.56 176 ARG A N 1
ATOM 1402 C CA . ARG A 1 176 ? 9.815 4.771 8.928 1.00 90.56 176 ARG A CA 1
ATOM 1403 C C . ARG A 1 176 ? 9.060 5.875 8.187 1.00 90.56 176 ARG A C 1
ATOM 1405 O O . ARG A 1 176 ? 9.245 7.044 8.501 1.00 90.56 176 ARG A O 1
ATOM 1412 N N . LEU A 1 177 ? 8.215 5.513 7.220 1.00 90.94 177 LEU A N 1
ATOM 1413 C CA . LEU A 1 177 ? 7.405 6.439 6.414 1.00 90.94 177 LEU A CA 1
ATOM 1414 C C . LEU A 1 177 ? 6.324 7.172 7.218 1.00 90.94 177 LEU A C 1
ATOM 1416 O O . LEU A 1 177 ? 5.886 8.238 6.793 1.00 90.94 177 LEU A O 1
ATOM 1420 N N . LEU A 1 178 ? 5.892 6.629 8.360 1.00 90.25 178 LEU A N 1
ATOM 1421 C CA . LEU A 1 178 ? 4.974 7.329 9.264 1.00 90.25 178 LEU A CA 1
ATOM 1422 C C . LEU A 1 178 ? 5.651 8.468 10.043 1.00 90.25 178 LEU A C 1
ATOM 1424 O O . LEU A 1 178 ? 4.936 9.263 10.647 1.00 90.25 178 LEU A O 1
ATOM 1428 N N . GLU A 1 179 ? 6.991 8.548 10.024 1.00 84.75 179 GLU A N 1
ATOM 1429 C CA . GLU A 1 179 ? 7.795 9.631 10.622 1.00 84.75 179 GLU A CA 1
ATOM 1430 C C . GLU A 1 179 ? 7.423 9.936 12.082 1.00 84.75 179 GLU A C 1
ATOM 1432 O O . GLU A 1 179 ? 7.441 11.071 12.555 1.00 84.75 179 GLU A O 1
ATOM 1437 N N . ILE A 1 180 ? 7.077 8.884 12.820 1.00 85.06 180 ILE A N 1
ATOM 1438 C CA . ILE A 1 180 ? 6.713 8.984 14.227 1.00 85.06 180 ILE A CA 1
ATOM 1439 C C . ILE A 1 180 ? 7.989 9.222 15.046 1.00 85.06 180 ILE A C 1
ATOM 1441 O O . ILE A 1 180 ? 8.956 8.469 14.888 1.00 85.06 180 ILE A O 1
ATOM 1445 N N . PRO A 1 181 ? 8.021 10.220 15.948 1.00 78.88 181 PRO A N 1
ATOM 1446 C CA . PRO A 1 181 ? 9.193 10.466 16.772 1.00 78.88 181 PRO A CA 1
ATOM 1447 C C . PRO A 1 181 ? 9.378 9.326 17.774 1.00 78.88 181 PRO A C 1
ATOM 1449 O O . PRO A 1 181 ? 8.521 9.065 18.621 1.00 78.88 181 PRO A O 1
ATOM 1452 N N . VAL A 1 182 ? 10.531 8.661 17.707 1.00 73.94 182 VAL A N 1
ATOM 1453 C CA . VAL A 1 182 ? 10.937 7.641 18.678 1.00 73.94 182 VAL A CA 1
ATOM 1454 C C . VAL A 1 182 ? 12.250 8.084 19.320 1.00 73.94 182 VAL A C 1
ATOM 1456 O O . VAL A 1 182 ? 13.308 8.091 18.690 1.00 73.94 182 VAL A O 1
ATOM 1459 N N . GLY A 1 183 ? 12.193 8.471 20.595 1.00 69.69 183 GLY A N 1
ATOM 1460 C CA . GLY A 1 183 ? 13.356 8.987 21.322 1.00 69.69 183 GLY A CA 1
ATOM 1461 C C . GLY A 1 183 ? 13.754 10.402 20.881 1.00 69.69 183 GLY A C 1
ATOM 1462 O O . GLY A 1 183 ? 12.896 11.263 20.720 1.00 69.69 183 GLY A O 1
ATOM 1463 N N . GLN A 1 184 ? 15.060 10.661 20.735 1.00 59.00 184 GLN A N 1
ATOM 1464 C CA . GLN A 1 184 ? 15.597 11.988 20.376 1.00 59.00 184 GLN A CA 1
ATOM 1465 C C . GLN A 1 184 ? 15.881 12.178 18.876 1.00 59.00 184 GLN A C 1
ATOM 1467 O O . GLN A 1 184 ? 16.335 13.246 18.470 1.00 59.00 184 GLN A O 1
ATOM 1472 N N . SER A 1 185 ? 15.652 11.158 18.044 1.00 56.50 185 SER A N 1
ATOM 1473 C CA . SER A 1 185 ? 15.837 11.271 16.595 1.00 56.50 185 SER A CA 1
ATOM 1474 C C . SER A 1 185 ? 14.556 11.786 15.943 1.00 56.50 185 SER A C 1
ATOM 1476 O O . SER A 1 185 ? 13.479 11.242 16.178 1.00 56.50 185 SER A O 1
ATOM 1478 N N . THR A 1 186 ? 14.678 12.836 15.131 1.00 63.59 186 THR A N 1
ATOM 1479 C CA . THR A 1 186 ? 13.549 13.481 14.447 1.00 63.59 186 THR A CA 1
ATOM 1480 C C . THR A 1 186 ? 13.205 12.846 13.098 1.00 63.59 186 THR A C 1
ATOM 1482 O O . THR A 1 186 ? 12.087 13.023 12.633 1.00 63.59 186 THR A O 1
ATOM 1485 N N . SER A 1 187 ? 14.122 12.103 12.461 1.00 74.00 187 SER A N 1
ATOM 1486 C CA . SER A 1 187 ? 13.844 11.399 11.201 1.00 74.00 187 SER A CA 1
ATOM 1487 C C . SER A 1 187 ? 14.737 10.164 11.011 1.00 74.00 187 SER A C 1
ATOM 1489 O O . SER A 1 187 ? 15.947 10.242 11.247 1.00 74.00 187 SER A O 1
ATOM 1491 N N . PRO A 1 188 ? 14.179 9.030 10.541 1.00 74.44 188 PRO A N 1
ATOM 1492 C CA . PRO A 1 188 ? 14.959 7.849 10.170 1.00 74.44 188 PRO A CA 1
ATOM 1493 C C . PRO A 1 188 ? 15.699 8.010 8.827 1.00 74.44 188 PRO A C 1
ATOM 1495 O O . PRO A 1 188 ? 16.516 7.152 8.477 1.00 74.44 188 PRO A O 1
ATOM 1498 N N . TYR A 1 189 ? 15.419 9.080 8.074 1.00 82.88 189 TYR A N 1
ATOM 1499 C CA . TYR A 1 189 ? 15.959 9.333 6.738 1.00 82.88 189 TYR A CA 1
ATOM 1500 C C . TYR A 1 189 ? 17.108 10.341 6.751 1.00 82.88 189 TYR A C 1
ATOM 1502 O O . TYR A 1 189 ? 17.223 11.186 7.639 1.00 82.88 189 TYR A O 1
ATOM 1510 N N . SER A 1 190 ? 17.980 10.254 5.745 1.00 77.19 190 SER A N 1
ATOM 1511 C CA . SER A 1 190 ? 19.070 11.211 5.565 1.00 77.19 190 SER A CA 1
ATOM 1512 C C . SER A 1 190 ? 18.739 12.188 4.445 1.00 77.19 190 SER A C 1
ATOM 1514 O O . SER A 1 190 ? 18.729 11.810 3.276 1.00 77.19 190 SER A O 1
ATOM 1516 N N . ALA A 1 191 ? 18.564 13.466 4.792 1.00 70.31 191 ALA A N 1
ATOM 1517 C CA . ALA A 1 191 ? 18.322 14.522 3.809 1.00 70.31 191 ALA A CA 1
ATOM 1518 C C . ALA A 1 191 ? 19.419 14.582 2.727 1.00 70.31 191 ALA A C 1
ATOM 1520 O O . ALA A 1 191 ? 19.121 14.837 1.570 1.00 70.31 191 ALA A O 1
ATOM 1521 N N . LEU A 1 192 ? 20.677 14.277 3.070 1.00 67.12 192 LEU A N 1
ATOM 1522 C CA . LEU A 1 192 ? 21.791 14.261 2.112 1.00 67.12 192 LEU A CA 1
ATOM 1523 C C . LEU A 1 192 ? 21.643 13.193 1.021 1.00 67.12 192 LEU A C 1
ATOM 1525 O O . LEU A 1 192 ? 22.096 13.407 -0.099 1.00 67.12 192 LEU A O 1
ATOM 1529 N N . VAL A 1 193 ? 21.018 12.056 1.340 1.00 69.50 193 VAL A N 1
ATOM 1530 C CA . VAL A 1 193 ? 20.760 10.989 0.364 1.00 69.50 193 VAL A CA 1
ATOM 1531 C C . VAL A 1 193 ? 19.655 11.434 -0.594 1.00 69.50 193 VAL A C 1
ATOM 1533 O O . VAL A 1 193 ? 19.813 11.321 -1.807 1.00 69.50 193 VAL A O 1
ATOM 1536 N N . ASP A 1 194 ? 18.589 12.034 -0.065 1.00 67.19 194 ASP A N 1
ATOM 1537 C CA . ASP A 1 194 ? 17.439 12.471 -0.861 1.00 67.19 194 ASP A CA 1
ATOM 1538 C C . ASP A 1 194 ? 17.700 13.752 -1.682 1.00 67.19 194 ASP A C 1
ATOM 1540 O O . ASP A 1 194 ? 17.019 13.965 -2.679 1.00 67.19 194 ASP A O 1
ATOM 1544 N N . ILE A 1 195 ? 18.722 14.564 -1.368 1.00 63.97 195 ILE A N 1
ATOM 1545 C CA . ILE A 1 195 ? 19.139 15.704 -2.222 1.00 63.97 195 ILE A CA 1
ATOM 1546 C C . ILE A 1 195 ? 19.529 15.235 -3.633 1.00 63.97 195 ILE A C 1
ATOM 1548 O O . ILE A 1 195 ? 19.273 15.920 -4.616 1.00 63.97 195 ILE A O 1
ATOM 1552 N N . THR A 1 196 ? 20.118 14.043 -3.758 1.00 61.16 196 THR A N 1
ATOM 1553 C CA . THR A 1 196 ? 20.472 13.469 -5.072 1.00 61.16 196 THR A CA 1
ATOM 1554 C C . THR A 1 196 ? 19.282 12.836 -5.805 1.00 61.16 196 THR A C 1
ATOM 1556 O O . THR A 1 196 ? 19.445 12.318 -6.909 1.00 61.16 196 THR A O 1
ATOM 1559 N N . ALA A 1 197 ? 18.080 12.899 -5.221 1.00 58.91 197 ALA A N 1
ATOM 1560 C CA . ALA A 1 197 ? 16.842 12.422 -5.823 1.00 58.91 197 ALA A CA 1
ATOM 1561 C C . ALA A 1 197 ? 16.158 13.471 -6.722 1.00 58.91 197 ALA A C 1
ATOM 1563 O O . ALA A 1 197 ? 15.048 13.217 -7.180 1.00 58.91 197 ALA A O 1
ATOM 1564 N N . ASP A 1 198 ? 16.785 14.615 -7.030 1.00 60.09 198 ASP A N 1
ATOM 1565 C CA . ASP A 1 198 ? 16.239 15.631 -7.955 1.00 60.09 198 ASP A CA 1
ATOM 1566 C C . ASP A 1 198 ? 15.810 15.026 -9.305 1.00 60.09 198 ASP A C 1
ATOM 1568 O O . ASP A 1 198 ? 14.755 15.359 -9.844 1.00 60.09 198 ASP A O 1
ATOM 1572 N N . THR A 1 199 ? 16.559 14.048 -9.825 1.00 58.66 199 THR A N 1
ATOM 1573 C CA . THR A 1 199 ? 16.196 13.321 -11.057 1.00 58.66 199 THR A CA 1
ATOM 1574 C C . THR A 1 199 ? 14.988 12.386 -10.883 1.00 58.66 199 THR A C 1
ATOM 1576 O O . THR A 1 199 ? 14.332 12.019 -11.854 1.00 58.66 199 THR A O 1
ATOM 1579 N N . VAL A 1 200 ? 14.654 12.014 -9.649 1.00 56.66 200 VAL A N 1
ATOM 1580 C CA . VAL A 1 200 ? 13.490 11.186 -9.295 1.00 56.66 200 VAL A CA 1
ATOM 1581 C C . VAL A 1 200 ? 12.263 12.036 -8.985 1.00 56.66 200 VAL A C 1
ATOM 1583 O O . VAL A 1 200 ? 11.156 11.646 -9.350 1.00 56.66 200 VAL A O 1
ATOM 1586 N N . PHE A 1 201 ? 12.446 13.234 -8.425 1.00 58.16 201 PHE A N 1
ATOM 1587 C CA . PHE A 1 201 ? 11.409 14.269 -8.436 1.00 58.16 201 PHE A CA 1
ATOM 1588 C C . PHE A 1 201 ? 11.027 14.635 -9.870 1.00 58.16 201 PHE A C 1
ATOM 1590 O O . PHE A 1 201 ? 9.843 14.728 -10.188 1.00 58.16 201 PHE A O 1
ATOM 1597 N N . LEU A 1 202 ? 12.015 14.709 -10.769 1.00 54.06 202 LEU A N 1
ATOM 1598 C CA . LEU A 1 202 ? 11.776 14.845 -12.202 1.00 54.06 202 LEU A CA 1
ATOM 1599 C C . LEU A 1 202 ? 10.969 13.691 -12.802 1.00 54.06 202 LEU A C 1
ATOM 1601 O O . LEU A 1 202 ? 10.363 13.935 -13.828 1.00 54.06 202 LEU A O 1
ATOM 1605 N N . LEU A 1 203 ? 10.936 12.496 -12.193 1.00 58.09 203 LEU A N 1
ATOM 1606 C CA . LEU A 1 203 ? 10.114 11.339 -12.589 1.00 58.09 203 LEU A CA 1
ATOM 1607 C C . LEU A 1 203 ? 8.714 11.323 -11.939 1.00 58.09 203 LEU A C 1
ATOM 1609 O O . LEU A 1 203 ? 7.991 10.335 -12.060 1.00 58.09 203 LEU A O 1
ATOM 1613 N N . GLY A 1 204 ? 8.309 12.417 -11.285 1.00 52.28 204 GLY A N 1
ATOM 1614 C CA . GLY A 1 204 ? 6.941 12.633 -10.807 1.00 52.28 204 GLY A CA 1
ATOM 1615 C C . GLY A 1 204 ? 6.527 11.727 -9.653 1.00 52.28 204 GLY A C 1
ATOM 1616 O O . GLY A 1 204 ? 5.341 11.485 -9.446 1.00 52.28 204 GLY A O 1
ATOM 1617 N N . LEU A 1 205 ? 7.492 11.284 -8.844 1.00 54.91 205 LEU A N 1
ATOM 1618 C CA . LEU A 1 205 ? 7.239 10.803 -7.483 1.00 54.91 205 LEU A CA 1
ATOM 1619 C C . LEU A 1 205 ? 6.901 11.980 -6.551 1.00 54.91 205 LEU A C 1
ATOM 1621 O O . LEU A 1 205 ? 7.464 12.111 -5.465 1.00 54.91 205 LEU A O 1
ATOM 1625 N N . ASP A 1 206 ? 6.006 12.864 -6.996 1.00 51.03 206 ASP A N 1
ATOM 1626 C CA . ASP A 1 206 ? 5.551 13.990 -6.201 1.00 51.03 206 ASP A CA 1
ATOM 1627 C C . ASP A 1 206 ? 4.664 13.449 -5.063 1.00 51.03 206 ASP A C 1
ATOM 1629 O O . ASP A 1 206 ? 3.605 12.859 -5.324 1.00 51.03 206 ASP A O 1
ATOM 1633 N N . PRO A 1 207 ? 5.064 13.614 -3.788 1.00 49.28 207 PRO A N 1
ATOM 1634 C CA . PRO A 1 207 ? 4.264 13.175 -2.647 1.00 49.28 207 PRO A CA 1
ATOM 1635 C C . PRO A 1 207 ? 2.886 13.853 -2.579 1.00 49.28 207 PRO A C 1
ATOM 1637 O O . PRO A 1 207 ? 2.027 13.392 -1.821 1.00 49.28 207 PRO A O 1
ATOM 1640 N N . HIS A 1 208 ? 2.663 14.931 -3.340 1.00 45.50 208 HIS A N 1
ATOM 1641 C CA . HIS A 1 208 ? 1.408 15.673 -3.350 1.00 45.50 208 HIS A CA 1
ATOM 1642 C C . HIS A 1 208 ? 0.325 15.091 -4.275 1.00 45.50 208 HIS A C 1
ATOM 1644 O O . HIS A 1 208 ? -0.855 15.314 -3.998 1.00 45.50 208 HIS A O 1
ATOM 1650 N N . GLU A 1 209 ? 0.662 14.316 -5.317 1.00 56.81 209 GLU A N 1
ATOM 1651 C CA . GLU A 1 209 ? -0.363 13.730 -6.204 1.00 56.81 209 GLU A CA 1
ATOM 1652 C C . GLU A 1 209 ? -0.989 12.453 -5.630 1.00 56.81 209 GLU A C 1
ATOM 1654 O O . GLU A 1 209 ? -2.204 12.251 -5.725 1.00 56.81 209 GLU A O 1
ATOM 1659 N N . THR A 1 210 ? -0.183 11.584 -5.010 1.00 72.56 210 THR A N 1
ATOM 1660 C CA . THR A 1 210 ? -0.684 10.384 -4.325 1.00 72.56 210 THR A CA 1
ATOM 1661 C C . THR A 1 210 ? -0.029 10.230 -2.955 1.00 72.56 210 THR A C 1
ATOM 1663 O O . THR A 1 210 ? 1.176 9.997 -2.867 1.00 72.56 210 THR A O 1
ATOM 1666 N N . PRO A 1 211 ? -0.798 10.345 -1.857 1.00 85.69 211 PRO A N 1
ATOM 1667 C CA . PRO A 1 211 ? -0.208 10.317 -0.531 1.00 85.69 211 PRO A CA 1
ATOM 1668 C C . PRO A 1 211 ? 0.296 8.910 -0.201 1.00 85.69 211 PRO A C 1
ATOM 1670 O O . PRO A 1 211 ? -0.365 7.912 -0.484 1.00 85.69 211 PRO A O 1
ATOM 1673 N N . VAL A 1 212 ? 1.448 8.827 0.465 1.00 90.69 212 VAL A N 1
ATOM 1674 C CA . VAL A 1 212 ? 2.102 7.558 0.843 1.00 90.69 212 VAL A CA 1
ATOM 1675 C C . VAL A 1 212 ? 1.169 6.649 1.651 1.00 90.69 212 VAL A C 1
ATOM 1677 O O . VAL A 1 212 ? 1.129 5.438 1.442 1.00 90.69 212 VAL A O 1
ATOM 1680 N N . SER A 1 213 ? 0.353 7.244 2.523 1.00 93.81 213 SER A N 1
ATOM 1681 C CA . SER A 1 213 ? -0.689 6.575 3.313 1.00 93.81 213 SER A CA 1
ATOM 1682 C C . SER A 1 213 ? -1.646 5.739 2.453 1.00 93.81 213 SER A C 1
ATOM 1684 O O . SER A 1 213 ? -2.065 4.658 2.866 1.00 93.81 213 SER A O 1
ATOM 1686 N N . ARG A 1 214 ? -1.936 6.184 1.224 1.00 94.69 214 ARG A N 1
ATOM 1687 C CA . ARG A 1 214 ? -2.758 5.456 0.255 1.00 94.69 214 ARG A CA 1
ATOM 1688 C C . ARG A 1 214 ? -2.061 4.194 -0.251 1.00 94.69 214 ARG A C 1
ATOM 1690 O O . ARG A 1 214 ? -2.705 3.153 -0.323 1.00 94.69 214 ARG A O 1
ATOM 1697 N N . HIS A 1 215 ? -0.774 4.263 -0.592 1.00 94.62 215 HIS A N 1
ATOM 1698 C CA . HIS A 1 215 ? -0.006 3.102 -1.074 1.00 94.62 215 HIS A CA 1
ATOM 1699 C C . HIS A 1 215 ? 0.148 2.045 0.020 1.00 94.62 215 HIS A C 1
ATOM 1701 O O . HIS A 1 215 ? -0.077 0.860 -0.220 1.00 94.62 215 HIS A O 1
ATOM 1707 N N . ILE A 1 216 ? 0.422 2.490 1.251 1.00 97.44 216 ILE A N 1
ATOM 1708 C CA . ILE A 1 216 ? 0.485 1.628 2.439 1.00 97.44 216 ILE A CA 1
ATOM 1709 C C . ILE A 1 216 ? -0.852 0.906 2.639 1.00 97.44 216 ILE A C 1
ATOM 1711 O O . ILE A 1 216 ? -0.893 -0.321 2.749 1.00 97.44 216 ILE A O 1
ATOM 1715 N N . ALA A 1 217 ? -1.955 1.659 2.649 1.00 97.94 217 ALA A N 1
ATOM 1716 C CA . ALA A 1 217 ? -3.287 1.100 2.823 1.00 97.94 217 ALA A CA 1
ATOM 1717 C C . ALA A 1 217 ? -3.659 0.115 1.706 1.00 97.94 217 ALA A C 1
ATOM 1719 O O . ALA A 1 217 ? -4.188 -0.961 1.985 1.00 97.94 217 ALA A O 1
ATOM 1720 N N . LEU A 1 218 ? -3.341 0.458 0.453 1.00 97.50 218 LEU A N 1
ATOM 1721 C CA . LEU A 1 218 ? -3.576 -0.404 -0.699 1.00 97.50 218 LEU A CA 1
ATOM 1722 C C . LEU A 1 218 ? -2.822 -1.730 -0.554 1.00 97.50 218 LEU A C 1
ATOM 1724 O O . LEU A 1 218 ? -3.420 -2.785 -0.750 1.00 97.50 218 LEU A O 1
ATOM 1728 N N . TRP A 1 219 ? -1.544 -1.690 -0.170 1.00 98.06 219 TRP A N 1
ATOM 1729 C CA . TRP A 1 219 ? -0.743 -2.897 0.020 1.00 98.06 219 TRP A CA 1
ATOM 1730 C C . TRP A 1 219 ? -1.327 -3.811 1.102 1.00 98.06 219 TRP A C 1
ATOM 1732 O O . TRP A 1 219 ? -1.535 -4.999 0.839 1.00 98.06 219 TRP A O 1
ATOM 1742 N N . PHE A 1 220 ? -1.638 -3.265 2.285 1.00 98.12 220 PHE A N 1
ATOM 1743 C CA . PHE A 1 220 ? -2.233 -4.043 3.374 1.00 98.12 220 PHE A CA 1
ATOM 1744 C C . PHE A 1 220 ? -3.543 -4.678 2.923 1.00 98.12 220 PHE A C 1
ATOM 1746 O O . PHE A 1 220 ? -3.680 -5.898 2.975 1.00 98.12 220 PHE A O 1
ATOM 1753 N N . VAL A 1 221 ? -4.487 -3.868 2.434 1.00 97.94 221 VAL A N 1
ATOM 1754 C CA . VAL A 1 221 ? -5.831 -4.343 2.095 1.00 97.94 221 VAL A CA 1
ATOM 1755 C C . VAL A 1 221 ? -5.800 -5.356 0.962 1.00 97.94 221 VAL A C 1
ATOM 1757 O O . VAL A 1 221 ? -6.502 -6.356 1.058 1.00 97.94 221 VAL A O 1
ATOM 1760 N N . MET A 1 222 ? -4.995 -5.158 -0.083 1.00 96.88 222 MET A N 1
ATOM 1761 C CA . MET A 1 222 ? -4.927 -6.093 -1.217 1.00 96.88 222 MET A CA 1
ATOM 1762 C C . MET A 1 222 ? -4.182 -7.389 -0.883 1.00 96.88 222 MET A C 1
ATOM 1764 O O . MET A 1 222 ? -4.380 -8.391 -1.562 1.00 96.88 222 MET A O 1
ATOM 1768 N N . SER A 1 223 ? -3.389 -7.405 0.191 1.00 96.94 223 SER A N 1
ATOM 1769 C CA . SER A 1 223 ? -2.669 -8.598 0.655 1.00 96.94 223 SER A CA 1
ATOM 1770 C C . SER A 1 223 ? -3.450 -9.429 1.687 1.00 96.94 223 SER A C 1
ATOM 1772 O O . SER A 1 223 ? -2.996 -10.504 2.074 1.00 96.94 223 SER A O 1
ATOM 1774 N N . LEU A 1 224 ? -4.628 -8.973 2.138 1.00 96.75 224 LEU A N 1
ATOM 1775 C CA . LEU A 1 224 ? -5.472 -9.722 3.080 1.00 96.75 224 LEU A CA 1
ATOM 1776 C C . LEU A 1 224 ? -6.136 -10.942 2.420 1.00 96.75 224 LEU A C 1
ATOM 1778 O O . LEU A 1 224 ? -6.666 -10.854 1.312 1.00 96.75 224 LEU A O 1
ATOM 1782 N N . SER A 1 225 ? -6.191 -12.058 3.144 1.00 94.31 225 SER A N 1
ATOM 1783 C CA . SER A 1 225 ? -6.970 -13.250 2.781 1.00 94.31 225 SER A CA 1
ATOM 1784 C C . SER A 1 225 ? -7.530 -13.948 4.022 1.00 94.31 225 SER A C 1
ATOM 1786 O O . SER A 1 225 ? -7.005 -13.778 5.127 1.00 94.31 225 SER A O 1
ATOM 1788 N N . PRO A 1 226 ? -8.553 -14.806 3.867 1.00 94.06 226 PRO A N 1
ATOM 1789 C CA . PRO A 1 226 ? -9.007 -15.721 4.912 1.00 94.06 226 PRO A CA 1
ATOM 1790 C C . PRO A 1 226 ? -7.888 -16.542 5.571 1.00 94.06 226 PRO A C 1
ATOM 1792 O O . PRO A 1 226 ? -7.995 -16.863 6.756 1.00 94.06 226 PRO A O 1
ATOM 1795 N N . ALA A 1 227 ? -6.794 -16.833 4.855 1.00 92.69 227 ALA A N 1
ATOM 1796 C CA . ALA A 1 227 ? -5.630 -17.536 5.400 1.00 92.69 227 ALA A CA 1
ATOM 1797 C C . ALA A 1 227 ? -5.001 -16.806 6.603 1.00 92.69 227 ALA A C 1
ATOM 1799 O O . ALA A 1 227 ? -4.461 -17.453 7.504 1.00 92.69 227 ALA A O 1
ATOM 1800 N N . CYS A 1 228 ? -5.148 -15.477 6.689 1.00 93.06 228 CYS A N 1
ATOM 1801 C CA . CYS A 1 228 ? -4.675 -14.683 7.821 1.00 93.06 228 CYS A CA 1
ATOM 1802 C C . CYS A 1 228 ? -5.330 -15.066 9.162 1.00 93.06 228 CYS A C 1
ATOM 1804 O O . CYS A 1 228 ? -4.759 -14.778 10.213 1.00 93.06 228 CYS A O 1
ATOM 1806 N N . LEU A 1 229 ? -6.514 -15.693 9.151 1.00 91.50 229 LEU A N 1
ATOM 1807 C CA . LEU A 1 229 ? -7.243 -16.075 10.367 1.00 91.50 229 LEU A CA 1
ATOM 1808 C C . LEU A 1 229 ? -6.676 -17.333 11.032 1.00 91.50 229 LEU A C 1
ATOM 1810 O O . LEU A 1 229 ? -6.741 -17.458 12.252 1.00 91.50 229 LEU A O 1
ATOM 1814 N N . GLY A 1 230 ? -6.137 -18.264 10.239 1.00 86.12 230 GLY A N 1
ATOM 1815 C CA . GLY A 1 230 ? -5.646 -19.559 10.722 1.00 86.12 230 GLY A CA 1
ATOM 1816 C C . GLY A 1 230 ? -4.181 -19.558 11.164 1.00 86.12 230 GLY A C 1
ATOM 1817 O O . GLY A 1 230 ? -3.696 -20.561 11.686 1.00 86.12 230 GLY A O 1
ATOM 1818 N N . LYS A 1 231 ? -3.455 -18.458 10.942 1.00 90.94 231 LYS A N 1
ATOM 1819 C CA . LYS A 1 231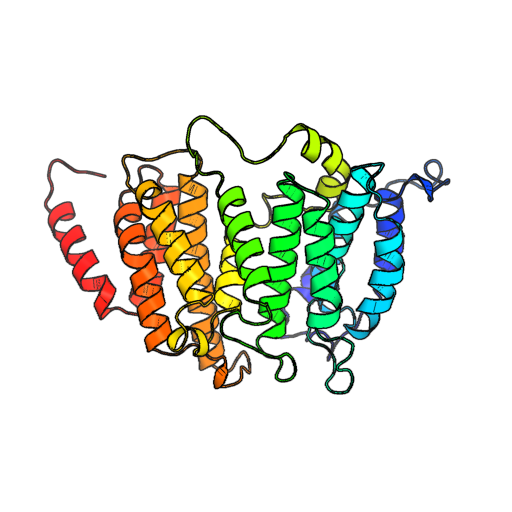 ? -2.018 -18.339 11.217 1.00 90.94 231 LYS A CA 1
ATOM 1820 C C . LYS A 1 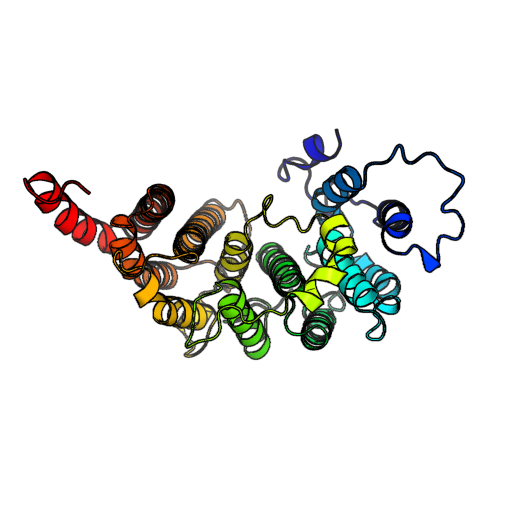231 ? -1.759 -17.294 12.296 1.00 90.94 231 LYS A C 1
ATOM 1822 O O . LYS A 1 231 ? -2.419 -16.261 12.351 1.00 90.94 231 LYS A O 1
ATOM 1827 N N . LYS A 1 232 ? -0.759 -17.559 13.145 1.00 88.12 232 LYS A N 1
ATOM 1828 C CA . LYS A 1 232 ? -0.326 -16.623 14.197 1.00 88.12 232 LYS A CA 1
ATOM 1829 C C . LYS A 1 232 ? 0.299 -15.354 13.609 1.00 88.12 232 LYS A C 1
ATOM 1831 O O . LYS A 1 232 ? 0.094 -14.274 14.146 1.00 88.12 232 LYS A O 1
ATOM 1836 N N . THR A 1 233 ? 1.054 -15.508 12.526 1.00 93.25 233 THR A N 1
ATOM 1837 C CA . THR A 1 233 ? 1.725 -14.429 11.796 1.00 93.25 233 THR A CA 1
ATOM 1838 C C . THR A 1 233 ? 1.124 -14.324 10.401 1.00 93.25 233 THR A C 1
ATOM 1840 O O . THR A 1 233 ? 1.101 -15.315 9.676 1.00 93.25 233 THR A O 1
ATOM 1843 N N . SER A 1 234 ? 0.625 -13.150 10.040 1.00 96.38 234 SER A N 1
ATOM 1844 C CA . SER A 1 234 ? -0.005 -12.844 8.755 1.00 96.38 234 SER A CA 1
ATOM 1845 C C . SER A 1 234 ? 0.032 -11.336 8.484 1.00 96.38 234 SER A C 1
ATOM 1847 O O . SER A 1 234 ? 0.372 -10.550 9.371 1.00 96.38 234 SER A O 1
ATOM 1849 N N . VAL A 1 235 ? -0.370 -10.896 7.287 1.00 96.50 235 VAL A N 1
ATOM 1850 C CA . VAL A 1 235 ? -0.528 -9.454 6.993 1.00 96.50 235 VAL A CA 1
ATOM 1851 C C . VAL A 1 235 ? -1.500 -8.781 7.964 1.00 96.50 235 VAL A C 1
ATOM 1853 O O . VAL A 1 235 ? -1.249 -7.661 8.401 1.00 96.50 235 VAL A O 1
ATOM 1856 N N . LEU A 1 236 ? -2.569 -9.474 8.370 1.00 96.75 236 LEU A N 1
ATOM 1857 C CA . LEU A 1 236 ? -3.513 -8.942 9.353 1.00 96.75 236 LEU A CA 1
ATOM 1858 C C . LEU A 1 236 ? -2.857 -8.744 10.725 1.00 96.75 236 LEU A C 1
ATOM 1860 O O . LEU A 1 236 ? -3.043 -7.695 11.331 1.00 96.75 236 LEU A O 1
ATOM 1864 N N . SER A 1 237 ? -2.054 -9.704 11.203 1.00 96.88 237 SER A N 1
ATOM 1865 C CA . SER A 1 237 ? -1.351 -9.536 12.483 1.00 96.88 237 SER A CA 1
ATOM 1866 C C . SER A 1 237 ? -0.280 -8.443 12.417 1.00 96.88 237 SER A C 1
ATOM 1868 O O . SER A 1 237 ? -0.039 -7.765 13.412 1.00 96.88 237 SER A O 1
ATOM 1870 N N . LEU A 1 238 ? 0.373 -8.265 11.260 1.00 97.31 238 LEU A N 1
ATOM 1871 C CA . LEU A 1 238 ? 1.310 -7.159 11.036 1.00 97.31 238 LEU A CA 1
ATOM 1872 C C . LEU A 1 238 ? 0.589 -5.808 11.100 1.00 97.31 238 LEU A C 1
ATOM 1874 O O . LEU A 1 238 ? 1.093 -4.893 11.745 1.00 97.31 238 LEU A O 1
ATOM 1878 N N . LEU A 1 239 ? -0.603 -5.702 10.503 1.00 97.75 239 LEU A N 1
ATOM 1879 C CA . LEU A 1 239 ? -1.436 -4.504 10.598 1.00 97.75 239 LEU A CA 1
ATOM 1880 C C . LEU A 1 239 ? -1.872 -4.234 12.043 1.00 97.75 239 LEU A C 1
ATOM 1882 O O . LEU A 1 239 ? -1.736 -3.113 12.513 1.00 97.75 239 LEU A O 1
ATOM 1886 N N . GLU A 1 240 ? -2.342 -5.249 12.768 1.00 97.44 240 GLU A N 1
ATOM 1887 C CA . GLU A 1 240 ? -2.718 -5.104 14.182 1.00 97.44 240 GLU A CA 1
ATOM 1888 C C . GLU A 1 240 ? -1.543 -4.633 15.038 1.00 97.44 240 GLU A C 1
ATOM 1890 O O . GLU A 1 240 ? -1.692 -3.709 15.833 1.00 97.44 240 GLU A O 1
ATOM 1895 N N . THR A 1 241 ? -0.364 -5.219 14.824 1.00 96.94 241 THR A N 1
ATOM 1896 C CA . THR A 1 241 ? 0.864 -4.830 15.527 1.00 96.94 241 THR A CA 1
ATOM 1897 C C . THR A 1 241 ? 1.258 -3.394 15.186 1.00 96.94 241 THR A C 1
ATOM 1899 O O . THR A 1 241 ? 1.650 -2.640 16.072 1.00 96.94 241 THR A O 1
ATOM 1902 N N . LEU A 1 242 ? 1.125 -2.995 13.916 1.00 96.62 242 LEU A N 1
ATOM 1903 C CA . LEU A 1 242 ? 1.372 -1.626 13.471 1.00 96.62 242 LEU A CA 1
ATOM 1904 C C . LEU A 1 242 ? 0.419 -0.646 14.161 1.00 96.62 242 LEU A C 1
ATOM 1906 O O . LEU A 1 242 ? 0.890 0.318 14.751 1.00 96.62 242 LEU A O 1
ATOM 1910 N N . ILE A 1 243 ? -0.894 -0.901 14.124 1.00 97.31 243 ILE A N 1
ATOM 1911 C CA . ILE A 1 243 ? -1.904 -0.023 14.733 1.00 97.31 243 ILE A CA 1
ATOM 1912 C C . ILE A 1 243 ? -1.707 0.074 16.247 1.00 97.31 243 ILE A C 1
ATOM 1914 O O . ILE A 1 243 ? -1.741 1.173 16.792 1.00 97.31 243 ILE A O 1
ATOM 1918 N N . GLN A 1 244 ? -1.416 -1.044 16.912 1.00 96.06 244 GLN A N 1
ATOM 1919 C CA . GLN A 1 244 ? -1.110 -1.060 18.341 1.00 96.06 244 GLN A CA 1
ATOM 1920 C C . GLN A 1 244 ? 0.152 -0.245 18.669 1.00 96.06 244 GLN A C 1
ATOM 1922 O O . GLN A 1 244 ? 0.181 0.482 19.658 1.00 96.06 244 GLN A O 1
ATOM 1927 N N . ALA A 1 245 ? 1.195 -0.323 17.836 1.00 94.31 245 ALA A N 1
ATOM 1928 C CA . ALA A 1 245 ? 2.432 0.432 18.044 1.00 94.31 245 ALA A CA 1
ATOM 1929 C C . ALA A 1 245 ? 2.239 1.953 17.919 1.00 94.31 245 ALA A C 1
ATOM 1931 O O . ALA A 1 245 ? 2.974 2.716 18.544 1.00 94.31 245 ALA A O 1
ATOM 1932 N N . ILE A 1 246 ? 1.258 2.392 17.125 1.00 94.50 246 ILE A N 1
ATOM 1933 C CA . ILE A 1 246 ? 0.983 3.812 16.870 1.00 94.50 246 ILE A CA 1
ATOM 1934 C C . ILE A 1 246 ? -0.237 4.344 17.639 1.00 94.50 246 ILE A C 1
ATOM 1936 O O . ILE A 1 246 ? -0.572 5.518 17.505 1.00 94.50 246 ILE A O 1
ATOM 1940 N N . GLU A 1 247 ? -0.897 3.511 18.449 1.00 95.00 247 GLU A N 1
ATOM 1941 C CA . GLU A 1 247 ? -2.168 3.817 19.122 1.00 95.00 247 GLU A CA 1
ATOM 1942 C C . GLU A 1 247 ? -2.093 5.101 19.960 1.00 95.00 247 GLU A C 1
ATOM 1944 O O . GLU A 1 247 ? -2.958 5.972 19.874 1.00 95.00 247 GLU A O 1
ATOM 1949 N N . THR A 1 248 ? -1.010 5.273 20.719 1.00 94.06 248 THR A N 1
ATOM 1950 C CA . THR A 1 248 ? -0.813 6.433 21.600 1.00 94.06 248 THR A CA 1
ATOM 1951 C C . THR A 1 248 ? -0.737 7.763 20.845 1.00 94.06 248 THR A C 1
ATOM 1953 O O . THR A 1 248 ? -1.060 8.805 21.419 1.00 94.06 248 THR A O 1
ATOM 1956 N N . PHE A 1 249 ? -0.359 7.748 19.565 1.00 93.50 249 PHE A N 1
ATOM 1957 C CA . PHE A 1 249 ? -0.255 8.935 18.712 1.00 93.50 249 PHE A CA 1
ATOM 1958 C C . PHE A 1 249 ? -1.608 9.401 18.152 1.00 93.50 249 PHE A C 1
ATOM 1960 O O . PHE A 1 249 ? -1.684 10.501 17.606 1.00 93.50 249 PHE A O 1
ATOM 1967 N N . PHE A 1 250 ? -2.675 8.606 18.310 1.00 93.94 250 PHE A N 1
ATOM 1968 C CA . PHE A 1 250 ? -4.048 9.008 17.978 1.00 93.94 250 PHE A CA 1
ATOM 1969 C C . PHE A 1 250 ? -4.739 9.781 19.102 1.00 93.94 250 PHE A C 1
ATOM 1971 O O . PHE A 1 250 ? -5.777 10.402 18.872 1.00 93.94 250 PHE A O 1
ATOM 1978 N N . HIS A 1 251 ? -4.184 9.764 20.317 1.00 94.19 251 HIS A N 1
ATOM 1979 C CA . HIS A 1 251 ? -4.767 10.493 21.434 1.00 94.19 251 HIS A CA 1
ATOM 1980 C C . HIS A 1 251 ? -4.757 12.013 21.153 1.00 94.19 251 HIS A C 1
ATOM 1982 O O . HIS A 1 251 ? -3.700 12.547 20.808 1.00 94.19 251 HIS A O 1
ATOM 1988 N N . PRO A 1 252 ? -5.863 12.757 21.369 1.00 90.44 252 PRO A N 1
ATOM 1989 C CA . PRO A 1 252 ? -5.950 14.193 21.057 1.00 90.44 252 PRO A CA 1
ATOM 1990 C C . PRO A 1 252 ? -4.857 15.070 21.690 1.00 90.44 252 PRO A C 1
ATOM 1992 O O . PRO A 1 252 ? -4.455 16.095 21.132 1.00 90.44 252 PRO A O 1
ATOM 1995 N N . SER A 1 253 ? -4.348 14.672 22.859 1.00 91.62 253 SER A N 1
ATOM 1996 C CA . SER A 1 253 ? -3.237 15.359 23.537 1.00 91.62 253 SER A CA 1
ATOM 1997 C C . SER A 1 253 ? -1.872 15.149 22.873 1.00 91.62 253 SER A C 1
ATOM 1999 O O . SER A 1 253 ? -0.994 15.983 23.062 1.00 91.62 253 SER A O 1
ATOM 2001 N N . ASN A 1 254 ? -1.706 14.095 22.072 1.00 91.12 254 ASN A N 1
ATOM 2002 C CA . ASN A 1 254 ? -0.455 13.708 21.413 1.00 91.12 254 ASN A CA 1
ATOM 2003 C C . ASN A 1 254 ? -0.469 14.097 19.926 1.00 91.12 254 ASN A C 1
ATOM 2005 O O . ASN A 1 254 ? -0.135 13.302 19.047 1.00 91.12 254 ASN A O 1
ATOM 2009 N N . SER A 1 255 ? -0.898 15.329 19.648 1.00 87.19 255 SER A N 1
ATOM 2010 C CA . SER A 1 255 ? -0.923 15.877 18.289 1.00 87.19 255 SER A CA 1
ATOM 2011 C C . SER A 1 255 ? 0.469 16.351 17.856 1.00 87.19 255 SER A C 1
ATOM 2013 O O . SER A 1 255 ? 1.207 16.920 18.660 1.00 87.19 255 SER A O 1
ATOM 2015 N N . GLY A 1 256 ? 0.796 16.172 16.579 1.00 89.06 256 GLY A N 1
ATOM 2016 C CA . GLY A 1 256 ? 2.062 16.574 15.966 1.00 89.06 256 GLY A CA 1
ATOM 2017 C C . GLY A 1 256 ? 2.036 16.385 14.449 1.00 89.06 256 GLY A C 1
ATOM 2018 O O . GLY A 1 256 ? 0.972 16.166 13.866 1.00 89.06 256 GLY A O 1
ATOM 2019 N N . ASP A 1 257 ? 3.203 16.427 13.809 1.00 86.94 257 ASP A N 1
ATOM 2020 C CA . ASP A 1 257 ? 3.321 16.346 12.343 1.00 86.94 257 ASP A CA 1
ATOM 2021 C C . ASP A 1 257 ? 2.778 15.019 11.773 1.00 86.94 257 ASP A C 1
ATOM 2023 O O . ASP A 1 257 ? 2.204 14.975 10.684 1.00 86.94 257 ASP A O 1
ATOM 2027 N N . TRP A 1 258 ? 2.847 13.939 12.557 1.00 90.31 258 TRP A N 1
ATOM 2028 C CA . TRP A 1 258 ? 2.300 12.624 12.207 1.00 90.31 258 TRP A CA 1
ATOM 2029 C C . TRP A 1 258 ? 0.767 12.589 12.170 1.00 90.31 258 TRP A C 1
ATOM 2031 O O . TRP A 1 258 ? 0.197 11.740 11.489 1.00 90.31 258 TRP A O 1
ATOM 2041 N N . THR A 1 259 ? 0.066 13.476 12.889 1.00 92.38 259 THR A N 1
ATOM 2042 C CA . THR A 1 259 ? -1.386 13.355 13.126 1.00 92.38 259 THR A CA 1
ATOM 2043 C C . THR A 1 259 ? -2.186 13.317 11.827 1.00 92.38 259 THR A C 1
ATOM 2045 O O . THR A 1 259 ? -3.098 12.502 11.686 1.00 92.38 259 THR A O 1
ATOM 2048 N N . HIS A 1 260 ? -1.825 14.156 10.854 1.00 92.00 260 HIS A N 1
ATOM 2049 C CA . HIS A 1 260 ? -2.473 14.149 9.545 1.00 92.00 260 HIS A CA 1
ATOM 2050 C C . HIS A 1 260 ? -2.222 12.830 8.800 1.00 92.00 260 HIS A C 1
ATOM 2052 O O . HIS A 1 260 ? -3.166 12.201 8.325 1.00 92.00 260 HIS A O 1
ATOM 2058 N N . THR A 1 261 ? -0.965 12.385 8.733 1.00 92.31 261 THR A N 1
ATOM 2059 C CA . THR A 1 261 ? -0.564 11.152 8.039 1.00 92.31 261 THR A CA 1
ATOM 2060 C C . THR A 1 261 ? -1.226 9.916 8.645 1.00 92.31 261 THR A C 1
ATOM 2062 O O . THR A 1 261 ? -1.708 9.058 7.905 1.00 92.31 261 THR A O 1
ATOM 2065 N N . LEU A 1 262 ? -1.313 9.840 9.976 1.00 95.31 262 LEU A N 1
ATOM 2066 C CA . LEU A 1 262 ? -1.965 8.736 10.680 1.00 95.31 262 LEU A CA 1
ATOM 2067 C C . LEU A 1 262 ? -3.475 8.704 10.422 1.00 95.31 262 LEU A C 1
ATOM 2069 O O . LEU A 1 262 ? -4.008 7.646 10.090 1.00 95.31 262 LEU A O 1
ATOM 2073 N N . ALA A 1 263 ? -4.153 9.854 10.505 1.00 95.88 263 ALA A N 1
ATOM 2074 C CA . ALA A 1 263 ? -5.579 9.954 10.192 1.00 95.88 263 ALA A CA 1
ATOM 2075 C C . ALA A 1 263 ? -5.869 9.595 8.722 1.00 95.88 263 ALA A C 1
ATOM 2077 O O . ALA A 1 263 ? -6.831 8.886 8.425 1.00 95.88 263 ALA A O 1
ATOM 2078 N N . GLN A 1 264 ? -5.004 10.025 7.799 1.00 95.50 264 GLN A N 1
ATOM 2079 C CA . GLN A 1 264 ? -5.117 9.704 6.378 1.00 95.50 264 GLN A CA 1
ATOM 2080 C C . GLN A 1 264 ? -4.873 8.210 6.093 1.00 95.50 264 GLN A C 1
ATOM 2082 O O . GLN A 1 264 ? -5.543 7.629 5.239 1.00 95.50 264 GLN A O 1
ATOM 2087 N N . LEU A 1 265 ? -3.953 7.564 6.823 1.00 97.19 265 LEU A N 1
ATOM 2088 C CA . LEU A 1 265 ? -3.696 6.125 6.714 1.00 97.19 265 LEU A CA 1
ATOM 2089 C C . LEU A 1 265 ? -4.928 5.301 7.091 1.00 97.19 265 LEU A C 1
ATOM 2091 O O . LEU A 1 265 ? -5.341 4.442 6.314 1.00 97.19 265 LEU A O 1
ATOM 2095 N N . VAL A 1 266 ? -5.521 5.554 8.261 1.00 97.69 266 VAL A N 1
ATOM 2096 C CA . VAL A 1 266 ? -6.698 4.790 8.713 1.00 97.69 266 VAL A CA 1
ATOM 2097 C C . VAL A 1 266 ? -7.916 5.035 7.826 1.00 97.69 266 VAL A C 1
ATOM 2099 O O . VAL A 1 266 ? -8.663 4.095 7.551 1.00 97.69 266 VAL A O 1
ATOM 2102 N N . PHE A 1 267 ? -8.053 6.251 7.288 1.00 97.88 267 PHE A N 1
ATOM 2103 C CA . PHE A 1 267 ? -9.049 6.562 6.270 1.00 97.88 267 PHE A CA 1
ATOM 2104 C C . PHE A 1 267 ? -8.869 5.709 5.015 1.00 97.88 267 PHE A C 1
ATOM 2106 O O . PHE A 1 267 ? -9.799 5.008 4.619 1.00 97.88 267 PHE A O 1
ATOM 2113 N N . HIS A 1 268 ? -7.675 5.701 4.414 1.00 98.00 268 HIS A N 1
ATOM 2114 C CA . HIS A 1 268 ? -7.436 4.904 3.212 1.00 98.00 268 HIS A CA 1
ATOM 2115 C C . HIS A 1 268 ? -7.529 3.396 3.468 1.00 98.00 268 HIS A C 1
ATOM 2117 O O . HIS A 1 268 ? -7.997 2.671 2.592 1.00 98.00 268 HIS A O 1
ATOM 2123 N N . LEU A 1 269 ? -7.134 2.909 4.651 1.00 98.44 269 LEU A N 1
ATOM 2124 C CA . LEU A 1 269 ? -7.313 1.504 5.031 1.00 98.44 269 LEU A CA 1
ATOM 2125 C C . LEU A 1 269 ? -8.792 1.115 4.988 1.00 98.44 269 LEU A C 1
ATOM 2127 O O . LEU A 1 269 ? -9.142 0.114 4.365 1.00 98.44 269 LEU A O 1
ATOM 2131 N N . ALA A 1 270 ? -9.664 1.905 5.618 1.00 98.31 270 ALA A N 1
ATOM 2132 C CA . ALA A 1 270 ? -11.095 1.625 5.618 1.00 98.31 270 ALA A CA 1
ATOM 2133 C C . ALA A 1 270 ? -11.727 1.805 4.231 1.00 98.31 270 ALA A C 1
ATOM 2135 O O . ALA A 1 270 ? -12.521 0.961 3.821 1.00 98.31 270 ALA A O 1
ATOM 2136 N N . ASP A 1 271 ? -11.345 2.850 3.492 1.00 97.88 271 ASP A N 1
ATOM 2137 C CA . ASP A 1 271 ? -11.855 3.130 2.146 1.00 97.88 271 ASP A CA 1
ATOM 2138 C C . ASP A 1 271 ? -11.531 1.988 1.170 1.00 97.88 271 ASP A C 1
ATOM 2140 O O . ASP A 1 271 ? -12.428 1.425 0.537 1.00 97.88 271 ASP A O 1
ATOM 2144 N N . PHE A 1 272 ? -10.271 1.539 1.121 1.00 98.19 272 PHE A N 1
ATOM 2145 C CA . PHE A 1 272 ? -9.900 0.390 0.297 1.00 98.19 272 PHE A CA 1
ATOM 2146 C C . PHE A 1 272 ? -10.556 -0.904 0.763 1.00 98.19 272 PHE A C 1
ATOM 2148 O O . PHE A 1 272 ? -10.907 -1.727 -0.084 1.00 98.19 272 PHE A O 1
ATOM 2155 N N . PHE A 1 273 ? -10.731 -1.105 2.073 1.00 98.31 273 PHE A N 1
ATOM 2156 C CA . PHE A 1 273 ? -11.403 -2.298 2.583 1.00 98.31 273 PHE A CA 1
ATOM 2157 C C . PHE A 1 273 ? -12.864 -2.338 2.130 1.00 98.31 273 PHE A C 1
ATOM 2159 O O . PHE A 1 273 ? -13.312 -3.361 1.620 1.00 98.31 273 PHE A O 1
ATOM 2166 N N . VAL A 1 274 ? -13.599 -1.227 2.256 1.00 97.88 274 VAL A N 1
ATOM 2167 C CA . VAL A 1 274 ? -14.991 -1.112 1.790 1.00 97.88 274 VAL A CA 1
ATOM 2168 C C . VAL A 1 274 ? -15.072 -1.282 0.274 1.00 97.88 274 VAL A C 1
ATOM 2170 O O . VAL A 1 274 ? -15.923 -2.028 -0.213 1.00 97.88 274 VAL A O 1
ATOM 2173 N N . MET A 1 275 ? -14.170 -0.643 -0.475 1.00 96.25 275 MET A N 1
ATOM 2174 C CA . MET A 1 275 ? -14.089 -0.784 -1.929 1.00 96.25 275 MET A CA 1
ATOM 2175 C C . MET A 1 275 ? -13.893 -2.250 -2.332 1.00 96.25 275 MET A C 1
ATOM 2177 O O . MET A 1 275 ? -14.674 -2.781 -3.123 1.00 96.25 275 MET A O 1
ATOM 2181 N N . ARG A 1 276 ? -12.907 -2.934 -1.743 1.00 96.19 276 ARG A N 1
ATOM 2182 C CA . ARG A 1 276 ? -12.631 -4.353 -2.000 1.00 96.19 276 ARG A CA 1
ATOM 2183 C C . ARG A 1 276 ? -13.813 -5.242 -1.599 1.00 96.19 276 ARG A C 1
ATOM 2185 O O . ARG A 1 276 ? -14.231 -6.100 -2.366 1.00 96.19 276 ARG A O 1
ATOM 2192 N N . TRP A 1 277 ? -14.396 -4.999 -0.429 1.00 96.06 277 TRP A N 1
ATOM 2193 C CA . TRP A 1 277 ? -15.540 -5.750 0.085 1.00 96.06 277 TRP A CA 1
ATOM 2194 C C . TRP A 1 277 ? -16.760 -5.690 -0.840 1.00 96.06 277 TRP A C 1
ATOM 2196 O O . TRP A 1 277 ? -17.408 -6.706 -1.087 1.00 96.06 277 TRP A O 1
ATOM 2206 N N . ASN A 1 278 ? -17.068 -4.504 -1.368 1.00 95.38 278 ASN A N 1
ATOM 2207 C CA . ASN A 1 278 ? -18.201 -4.311 -2.268 1.00 95.38 278 ASN A CA 1
ATOM 2208 C C . ASN A 1 278 ? -17.918 -4.875 -3.667 1.00 95.38 278 ASN A C 1
ATOM 2210 O O . ASN A 1 278 ? -18.767 -5.567 -4.225 1.00 95.38 278 ASN A O 1
ATOM 2214 N N . THR A 1 279 ? -16.727 -4.633 -4.221 1.00 92.12 279 THR A N 1
ATOM 2215 C CA . THR A 1 279 ? -16.359 -5.108 -5.569 1.00 92.12 279 THR A CA 1
ATOM 2216 C C . THR A 1 279 ? -16.309 -6.636 -5.661 1.00 92.12 279 THR A C 1
ATOM 2218 O O . THR A 1 279 ? -16.807 -7.199 -6.637 1.00 92.12 279 THR A O 1
ATOM 2221 N N . GLU A 1 280 ? -15.810 -7.323 -4.626 1.00 93.12 280 GLU A N 1
ATOM 2222 C CA . GLU A 1 280 ? -15.793 -8.794 -4.558 1.00 93.12 280 GLU A CA 1
ATOM 2223 C C . GLU A 1 280 ? -17.202 -9.410 -4.477 1.00 93.12 280 GLU A C 1
ATOM 2225 O O . GLU A 1 280 ? -17.415 -10.539 -4.924 1.00 93.12 280 GLU A O 1
ATOM 2230 N N . ARG A 1 281 ? -18.175 -8.685 -3.908 1.00 90.38 281 ARG A N 1
ATOM 2231 C CA . ARG A 1 281 ? -19.560 -9.152 -3.711 1.00 90.38 281 ARG A CA 1
ATOM 2232 C C . ARG A 1 281 ? -20.481 -8.826 -4.872 1.00 90.38 281 ARG A C 1
A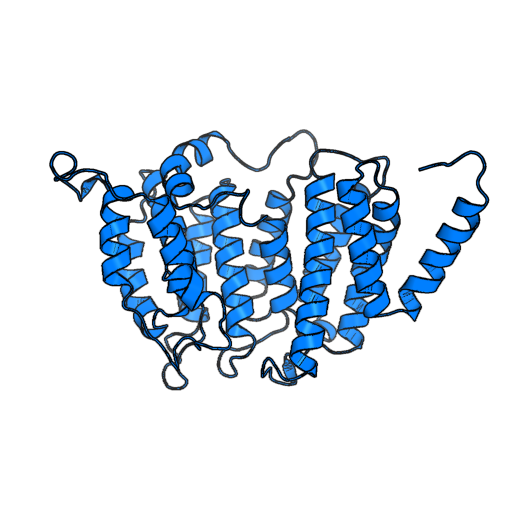TOM 2234 O O . ARG A 1 281 ? -21.340 -9.634 -5.208 1.00 90.38 281 ARG A O 1
ATOM 2241 N N . ASN A 1 282 ? -20.282 -7.668 -5.488 1.00 89.69 282 ASN A N 1
ATOM 2242 C CA . ASN A 1 282 ? -21.018 -7.262 -6.680 1.00 89.69 282 ASN A CA 1
ATOM 2243 C C . ASN A 1 282 ? -20.548 -8.020 -7.932 1.00 89.69 282 ASN A C 1
ATOM 2245 O O . ASN A 1 282 ? -21.208 -7.950 -8.964 1.00 89.69 282 ASN A O 1
ATOM 2249 N N . GLY A 1 283 ? -19.421 -8.739 -7.849 1.00 82.62 283 GLY A N 1
ATOM 2250 C CA . GLY A 1 283 ? -18.859 -9.505 -8.961 1.00 82.62 283 GLY A CA 1
ATOM 2251 C C . GLY A 1 283 ? -18.128 -8.646 -9.994 1.00 82.62 283 GLY A C 1
ATOM 2252 O O . GLY A 1 283 ? -17.842 -9.129 -11.082 1.00 82.62 283 GLY A O 1
ATOM 2253 N N . GLU A 1 284 ? -17.812 -7.387 -9.669 1.00 82.88 284 GLU A N 1
ATOM 2254 C CA . GLU A 1 284 ? -17.036 -6.504 -10.555 1.00 82.88 284 GLU A CA 1
ATOM 2255 C C . GLU A 1 284 ? -15.594 -6.997 -10.731 1.00 82.88 284 GLU A C 1
ATOM 2257 O O . GLU A 1 284 ? -14.993 -6.805 -11.787 1.00 82.88 284 GLU A O 1
ATOM 2262 N N . VAL A 1 285 ? -15.045 -7.644 -9.698 1.00 82.12 285 VAL A N 1
ATOM 2263 C CA . VAL A 1 285 ? -13.723 -8.272 -9.727 1.00 82.12 285 VAL A CA 1
ATOM 2264 C C . VAL A 1 285 ? -13.877 -9.758 -9.429 1.00 82.12 285 VAL A C 1
ATOM 2266 O O . VAL A 1 285 ? -14.311 -10.151 -8.344 1.00 82.12 285 VAL A O 1
ATOM 2269 N N . GLU A 1 286 ? -13.485 -10.600 -10.384 1.00 84.19 286 GLU A N 1
ATOM 2270 C CA . GLU A 1 286 ? -13.455 -12.048 -10.194 1.00 84.19 286 GLU A CA 1
ATOM 2271 C C . GLU A 1 286 ? -12.270 -12.450 -9.310 1.00 84.19 286 GLU A C 1
ATOM 2273 O O . GLU A 1 286 ? -11.142 -12.625 -9.767 1.00 84.19 286 GLU A O 1
ATOM 2278 N N . VAL A 1 287 ? -12.536 -12.604 -8.016 1.00 87.50 287 VAL A N 1
ATOM 2279 C CA . VAL A 1 287 ? -11.567 -13.095 -7.031 1.00 87.50 287 VAL A CA 1
ATOM 2280 C C . VAL A 1 287 ? -11.908 -14.541 -6.666 1.00 87.50 287 VAL A C 1
ATOM 2282 O O . VAL A 1 287 ? -13.077 -14.904 -6.549 1.00 87.50 287 VAL A O 1
ATOM 2285 N N . SER A 1 288 ? -10.894 -15.389 -6.484 1.00 88.25 288 SER A N 1
ATOM 2286 C CA . SER A 1 288 ? -11.104 -16.774 -6.030 1.00 88.25 288 SER A CA 1
ATOM 2287 C C . SER A 1 288 ? -11.609 -16.805 -4.585 1.00 88.25 288 SER A C 1
ATOM 2289 O O . SER A 1 288 ? -11.148 -16.011 -3.769 1.00 88.25 288 SER A O 1
ATOM 2291 N N . GLU A 1 289 ? -12.501 -17.741 -4.245 1.00 87.25 289 GLU A N 1
ATOM 2292 C CA . GLU A 1 289 ? -13.118 -17.838 -2.905 1.00 87.25 289 GLU A CA 1
ATOM 2293 C C . GLU A 1 289 ? -12.091 -17.871 -1.762 1.00 87.25 289 GLU A C 1
ATOM 2295 O O . GLU A 1 289 ? -12.285 -17.238 -0.730 1.00 87.25 289 GLU A O 1
ATOM 2300 N N . GLU A 1 290 ? -10.946 -18.523 -1.971 1.00 89.25 290 GLU A N 1
ATOM 2301 C CA . GLU A 1 290 ? -9.859 -18.609 -0.985 1.00 89.25 290 GLU A CA 1
ATOM 2302 C C . GLU A 1 290 ? -9.194 -17.261 -0.665 1.00 89.25 290 GLU A C 1
ATOM 2304 O O . GLU A 1 290 ? -8.534 -17.126 0.364 1.00 89.25 290 GLU A O 1
ATOM 2309 N N . ARG A 1 291 ? -9.354 -16.259 -1.538 1.00 92.50 291 ARG A N 1
ATOM 2310 C CA . ARG A 1 291 ? -8.791 -14.910 -1.378 1.00 92.50 291 ARG A CA 1
ATOM 2311 C C . ARG A 1 291 ? -9.824 -13.887 -0.938 1.00 92.50 291 ARG A C 1
ATOM 2313 O O . ARG A 1 291 ? -9.426 -12.856 -0.399 1.00 92.50 291 ARG A O 1
ATOM 2320 N N . LYS A 1 292 ? -11.112 -14.147 -1.179 1.00 93.62 292 LYS A N 1
ATOM 2321 C CA . LYS A 1 292 ? -12.199 -13.211 -0.879 1.00 93.62 292 LYS A CA 1
ATOM 2322 C C . LYS A 1 292 ? -12.240 -12.870 0.602 1.00 93.62 292 LYS A C 1
ATOM 2324 O O . LYS A 1 292 ? -12.061 -13.727 1.466 1.00 93.62 292 LYS A O 1
ATOM 2329 N N . LEU A 1 293 ? -12.514 -11.610 0.904 1.00 95.19 293 LEU A N 1
ATOM 2330 C CA . LEU A 1 293 ? -12.716 -11.164 2.272 1.00 95.19 293 LEU A CA 1
ATOM 2331 C C . LEU A 1 293 ? -13.951 -11.860 2.865 1.00 95.19 293 LEU A C 1
ATOM 2333 O O . LEU A 1 293 ? -15.017 -11.909 2.253 1.00 95.19 293 LEU A O 1
ATOM 2337 N N . ASN A 1 294 ? -13.821 -12.369 4.091 1.00 95.38 294 ASN A N 1
ATOM 2338 C CA . ASN A 1 294 ? -14.909 -13.023 4.816 1.00 95.38 294 ASN A CA 1
ATOM 2339 C C . ASN A 1 294 ? -15.323 -12.226 6.064 1.00 95.38 294 ASN A C 1
ATOM 2341 O O . ASN A 1 294 ? -14.637 -11.300 6.502 1.00 95.38 294 ASN A O 1
ATOM 2345 N N . GLU A 1 295 ? -16.471 -12.577 6.644 1.00 95.94 295 GLU A N 1
ATOM 2346 C CA . GLU A 1 295 ? -17.024 -11.854 7.797 1.00 95.94 295 GLU A CA 1
ATOM 2347 C C . GLU A 1 295 ? -16.110 -11.869 9.034 1.00 95.94 295 GLU A C 1
ATOM 2349 O O . GLU A 1 295 ? -15.943 -10.810 9.642 1.00 95.94 295 GLU A O 1
ATOM 2354 N N . PRO A 1 296 ? -15.450 -12.987 9.408 1.00 96.69 296 PRO A N 1
ATOM 2355 C CA . PRO A 1 296 ? -14.520 -12.975 10.536 1.00 96.69 296 PRO A CA 1
ATOM 2356 C C . PRO A 1 296 ? -13.329 -12.029 10.327 1.00 96.69 296 PRO A C 1
ATOM 2358 O O . PRO A 1 296 ? -12.924 -11.339 11.265 1.00 96.69 296 PRO A O 1
ATOM 2361 N N . LEU A 1 297 ? -12.788 -11.959 9.106 1.00 96.50 297 LEU A N 1
ATOM 2362 C CA . LEU A 1 297 ? -11.701 -11.043 8.764 1.00 96.50 297 LEU A CA 1
ATOM 2363 C C . LEU A 1 297 ? -12.178 -9.592 8.807 1.00 96.50 297 LEU A C 1
ATOM 2365 O O . LEU A 1 297 ? -11.515 -8.769 9.436 1.00 96.50 297 LEU A O 1
ATOM 2369 N N . ARG A 1 298 ? -13.354 -9.288 8.238 1.00 97.44 298 ARG A N 1
ATOM 2370 C CA . ARG A 1 298 ? -13.993 -7.966 8.358 1.00 97.44 298 ARG A CA 1
ATOM 2371 C C . ARG A 1 298 ? -14.140 -7.551 9.819 1.00 97.44 298 ARG A C 1
ATOM 2373 O O . ARG A 1 298 ? -13.743 -6.448 10.181 1.00 97.44 298 ARG A O 1
ATOM 2380 N N . LYS A 1 299 ? -14.654 -8.439 10.671 1.00 97.62 299 LYS A N 1
ATOM 2381 C CA . LYS A 1 299 ? -14.838 -8.166 12.099 1.00 97.62 299 LYS A CA 1
ATOM 2382 C C . LYS A 1 299 ? -13.519 -7.824 12.795 1.00 97.62 299 LYS A C 1
ATOM 2384 O O . LYS A 1 299 ? -13.453 -6.854 13.546 1.00 97.62 299 LYS A O 1
ATOM 2389 N N . ARG A 1 300 ? -12.466 -8.604 12.535 1.00 97.12 300 ARG A N 1
ATOM 2390 C CA . ARG A 1 300 ? -11.132 -8.396 13.117 1.00 97.12 300 ARG A CA 1
ATOM 2391 C C . ARG A 1 300 ? -10.479 -7.105 12.611 1.00 97.12 300 ARG A C 1
ATOM 2393 O O . ARG A 1 300 ? -9.941 -6.352 13.414 1.00 97.12 300 ARG A O 1
ATOM 2400 N N . PHE A 1 301 ? -10.625 -6.796 11.323 1.00 98.00 301 PHE A N 1
ATOM 2401 C CA . PHE A 1 301 ? -10.195 -5.522 10.741 1.00 98.00 301 PHE A CA 1
ATOM 2402 C C . PHE A 1 301 ? -10.892 -4.319 11.397 1.00 98.00 301 PHE A C 1
ATOM 2404 O O . PHE A 1 301 ? -10.228 -3.361 11.786 1.00 98.00 301 PHE A O 1
ATOM 2411 N N . VAL A 1 302 ? -12.215 -4.381 11.595 1.00 98.06 302 VAL A N 1
ATOM 2412 C CA . VAL A 1 302 ? -12.951 -3.294 12.260 1.00 98.06 302 VAL A CA 1
ATOM 2413 C C . VAL A 1 302 ? -12.491 -3.111 13.707 1.00 98.06 302 VAL A C 1
ATOM 2415 O O . VAL A 1 302 ? -12.278 -1.980 14.137 1.00 98.06 302 VAL A O 1
ATOM 2418 N N . LEU A 1 303 ? -12.297 -4.201 14.455 1.00 97.50 303 LEU A N 1
ATOM 2419 C CA . LEU A 1 303 ? -11.787 -4.130 15.828 1.00 97.50 303 LEU A CA 1
ATOM 2420 C C . LEU A 1 303 ? -10.376 -3.537 15.901 1.00 97.50 303 LEU A C 1
ATOM 2422 O O . LEU A 1 303 ? -10.109 -2.764 16.814 1.00 97.50 303 LEU A O 1
ATOM 2426 N N . CYS A 1 304 ? -9.514 -3.853 14.932 1.00 97.44 304 CYS A N 1
ATOM 2427 C CA . CYS A 1 304 ? -8.159 -3.314 14.845 1.00 97.44 304 CYS A CA 1
ATOM 2428 C C . CYS A 1 304 ? -8.148 -1.779 14.770 1.00 97.44 304 CYS A C 1
ATOM 2430 O O . CYS A 1 304 ? -7.337 -1.150 15.439 1.00 97.44 304 CYS A O 1
ATOM 2432 N N . LEU A 1 305 ? -9.065 -1.170 14.010 1.00 97.69 305 LEU A N 1
ATOM 2433 C CA . LEU A 1 305 ? -9.121 0.288 13.844 1.00 97.69 305 LEU A CA 1
ATOM 2434 C C . LEU A 1 305 ? -10.027 0.997 14.862 1.00 97.69 305 LEU A C 1
ATOM 2436 O O . LEU A 1 305 ? -9.935 2.209 15.026 1.00 97.69 305 LEU A O 1
ATOM 2440 N N . ARG A 1 306 ? -10.916 0.279 15.554 1.00 96.44 306 ARG A N 1
ATOM 2441 C CA . ARG A 1 306 ? -11.983 0.886 16.365 1.00 96.44 306 ARG A CA 1
ATOM 2442 C C . ARG A 1 306 ? -11.476 1.886 17.408 1.00 96.44 306 ARG A C 1
ATOM 2444 O O . ARG A 1 306 ? -12.002 2.994 17.480 1.00 96.44 306 ARG A O 1
ATOM 2451 N N . GLU A 1 307 ? -10.493 1.498 18.217 1.00 95.25 307 GLU A N 1
ATOM 2452 C CA . GLU A 1 307 ? -10.032 2.336 19.333 1.00 95.25 307 GLU A CA 1
ATOM 2453 C C . GLU A 1 307 ? -9.340 3.610 18.831 1.00 95.25 307 GLU A C 1
ATOM 2455 O O . GLU A 1 307 ? -9.688 4.709 19.264 1.00 95.25 307 GLU A O 1
ATOM 2460 N N . VAL A 1 308 ? -8.452 3.489 17.836 1.00 96.56 308 VAL A N 1
ATOM 2461 C CA . VAL A 1 308 ? -7.754 4.646 17.249 1.00 96.56 308 VAL A CA 1
ATOM 2462 C C . VAL A 1 308 ? -8.713 5.623 16.567 1.00 96.56 308 VAL A C 1
ATOM 2464 O O . VAL A 1 308 ? -8.520 6.834 16.655 1.00 96.56 308 VAL A O 1
ATOM 2467 N N . ILE A 1 309 ? -9.800 5.132 15.963 1.00 96.44 309 ILE A N 1
ATOM 2468 C CA . ILE A 1 309 ? -10.831 5.995 15.374 1.00 96.44 309 ILE A CA 1
ATOM 2469 C C . ILE A 1 309 ? -11.648 6.717 16.444 1.00 96.44 309 ILE A C 1
ATOM 2471 O O . ILE A 1 309 ? -11.922 7.906 16.287 1.00 96.44 309 ILE A O 1
ATOM 2475 N N . PHE A 1 310 ? -11.989 6.060 17.555 1.00 95.19 310 PHE A N 1
ATOM 2476 C CA . PHE A 1 310 ? -12.671 6.738 18.659 1.00 95.19 310 PHE A CA 1
ATOM 2477 C C . PHE A 1 310 ? -11.812 7.798 19.352 1.00 95.19 310 PHE A C 1
ATOM 2479 O O . PHE A 1 310 ? -12.372 8.737 19.912 1.00 95.19 310 PHE A O 1
ATOM 2486 N N . MET A 1 311 ? -10.484 7.686 19.313 1.00 94.31 311 MET A N 1
ATOM 2487 C CA . MET A 1 311 ? -9.595 8.774 19.733 1.00 94.31 311 MET A CA 1
ATOM 2488 C C . MET A 1 311 ? -9.533 9.879 18.666 1.00 94.31 311 MET A C 1
ATOM 2490 O O . MET A 1 311 ? -9.643 11.061 18.989 1.00 94.31 311 MET A O 1
ATOM 2494 N N . GLY A 1 312 ? -9.427 9.495 17.390 1.00 92.50 312 GLY A N 1
ATOM 2495 C CA . GLY A 1 312 ? -9.269 10.411 16.259 1.00 92.50 312 GLY A CA 1
ATOM 2496 C C . GLY A 1 312 ? -10.459 11.342 15.999 1.00 92.50 312 GLY A C 1
ATOM 2497 O O . GLY A 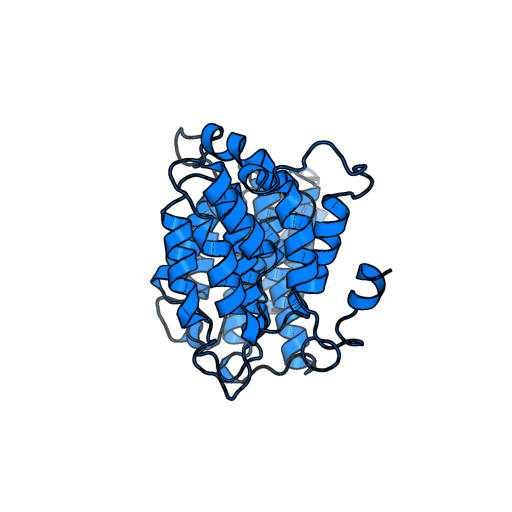1 312 ? -10.260 12.448 15.499 1.00 92.50 312 GLY A O 1
ATOM 2498 N N . ILE A 1 313 ? -11.688 10.961 16.374 1.00 92.69 313 ILE A N 1
ATOM 2499 C CA . ILE A 1 313 ? -12.858 11.859 16.261 1.00 92.69 313 ILE A CA 1
ATOM 2500 C C . ILE A 1 313 ? -12.769 13.098 17.163 1.00 92.69 313 ILE A C 1
ATOM 2502 O O . ILE A 1 313 ? -13.479 14.060 16.911 1.00 92.69 313 ILE A O 1
ATOM 2506 N N . TYR A 1 314 ? -11.888 13.092 18.165 1.00 91.38 314 TYR A N 1
ATOM 2507 C CA . TYR A 1 314 ? -11.613 14.239 19.035 1.00 91.38 314 TYR A CA 1
ATOM 2508 C C . TYR A 1 314 ? -10.298 14.946 18.669 1.00 91.38 314 TYR A C 1
ATOM 2510 O O . TYR A 1 314 ? -9.736 15.695 19.471 1.00 91.38 314 TYR A O 1
ATOM 2518 N N . ALA A 1 315 ? -9.742 14.675 17.484 1.00 91.00 315 ALA A N 1
ATOM 2519 C CA . ALA A 1 315 ? -8.506 15.305 17.044 1.00 91.00 315 ALA A CA 1
ATOM 2520 C C . ALA A 1 315 ? -8.663 16.831 16.954 1.00 91.00 315 ALA A C 1
ATOM 2522 O O . ALA A 1 315 ? -9.623 17.346 16.389 1.00 91.00 315 ALA A O 1
ATOM 2523 N N . LYS A 1 316 ? -7.652 17.567 17.429 1.00 89.56 316 LYS A N 1
ATOM 2524 C CA . LYS A 1 316 ? -7.639 19.043 17.397 1.00 89.56 316 LYS A CA 1
ATOM 2525 C C . LYS A 1 316 ? -7.577 19.617 15.978 1.00 89.56 316 LYS A C 1
ATOM 2527 O O . LYS A 1 316 ? -7.958 20.760 15.750 1.00 89.56 316 LYS A O 1
ATOM 2532 N N . SER A 1 317 ? -7.049 18.842 15.031 1.00 90.19 317 SER A N 1
ATOM 2533 C CA . SER A 1 317 ? -7.008 19.218 13.621 1.00 90.19 317 SER A CA 1
ATOM 2534 C C . SER A 1 317 ? -8.321 18.843 12.940 1.00 90.19 317 SER A C 1
ATOM 2536 O O . SER A 1 317 ? -8.665 17.662 12.867 1.00 90.19 317 SER A O 1
ATOM 2538 N N . GLY A 1 318 ? -9.015 19.832 12.371 1.00 89.75 318 GLY A N 1
ATOM 2539 C CA . GLY A 1 318 ? -10.282 19.606 11.671 1.00 89.75 318 GLY A CA 1
ATOM 2540 C C . GLY A 1 318 ? -10.167 18.637 10.487 1.00 89.75 318 GLY A C 1
ATOM 2541 O O . GLY A 1 318 ? -11.088 17.861 10.239 1.00 89.75 318 GLY A O 1
ATOM 2542 N N . THR A 1 319 ? -9.025 18.607 9.790 1.00 90.62 319 THR A N 1
ATOM 2543 C CA . THR A 1 319 ? -8.796 17.652 8.690 1.00 90.62 319 THR A CA 1
ATOM 2544 C C . THR A 1 319 ? -8.627 16.224 9.208 1.00 90.62 319 THR A C 1
ATOM 2546 O O . THR A 1 319 ? -9.254 15.305 8.683 1.00 90.62 319 THR A O 1
ATOM 2549 N N . ALA A 1 320 ? -7.847 16.029 10.277 1.00 92.38 320 ALA A N 1
ATOM 2550 C CA . ALA A 1 320 ? -7.668 14.720 10.910 1.00 92.38 320 ALA A CA 1
ATOM 2551 C C . ALA A 1 320 ? -8.980 14.188 11.514 1.00 92.38 320 ALA A C 1
ATOM 2553 O O . ALA A 1 320 ? -9.297 13.004 11.376 1.00 92.38 320 ALA A O 1
ATOM 2554 N N . MET A 1 321 ? -9.777 15.075 12.115 1.00 93.62 321 MET A N 1
ATOM 2555 C CA . MET A 1 321 ? -11.118 14.756 12.602 1.00 93.62 321 MET A CA 1
ATOM 2556 C C . MET A 1 321 ? -12.039 14.334 11.450 1.00 93.62 321 MET A C 1
ATOM 2558 O O . MET A 1 321 ? -12.702 13.305 11.546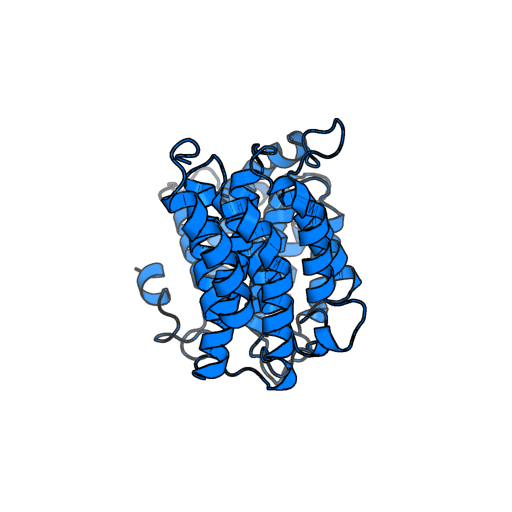 1.00 93.62 321 MET A O 1
ATOM 2562 N N . SER A 1 322 ? -12.039 15.062 10.328 1.00 95.69 322 SER A N 1
ATOM 2563 C CA . SER A 1 322 ? -12.846 14.718 9.147 1.00 95.69 322 SER A CA 1
ATOM 2564 C C . SER A 1 322 ? -12.495 13.339 8.575 1.00 95.69 322 SER A C 1
ATOM 2566 O O . SER A 1 322 ? -13.394 12.562 8.239 1.00 95.69 322 SER A O 1
ATOM 2568 N N . TYR A 1 323 ? -11.202 13.005 8.487 1.00 96.50 323 TYR A N 1
ATOM 2569 C CA . TYR A 1 323 ? -10.765 11.662 8.095 1.00 96.50 323 TYR A CA 1
ATOM 2570 C C . TYR A 1 323 ? -11.244 10.604 9.092 1.00 96.50 323 TYR A C 1
ATOM 2572 O O . TYR A 1 323 ? -11.777 9.573 8.682 1.00 96.50 323 TYR A O 1
ATOM 2580 N N . SER A 1 324 ? -11.132 10.872 10.394 1.00 95.88 324 SER A N 1
ATOM 2581 C CA . SER A 1 324 ? -11.571 9.947 11.446 1.00 95.88 324 SER A CA 1
ATOM 2582 C C . SER A 1 324 ? -13.085 9.717 11.423 1.00 95.88 324 SER A C 1
ATOM 2584 O O . SER A 1 324 ? -13.525 8.575 11.517 1.00 95.88 324 SER A O 1
ATOM 2586 N N . LEU A 1 325 ? -13.892 10.761 11.208 1.00 95.25 325 LEU A N 1
ATOM 2587 C CA . LEU A 1 325 ? -15.350 10.659 11.062 1.00 95.25 325 LEU A CA 1
ATOM 2588 C C . LEU A 1 325 ? -15.752 9.860 9.817 1.00 95.25 325 LEU A C 1
ATOM 2590 O O . LEU A 1 325 ? -16.608 8.979 9.896 1.00 95.25 325 LEU A O 1
ATOM 2594 N N . SER A 1 326 ? -15.094 10.112 8.682 1.00 96.94 326 SER A N 1
ATOM 2595 C CA . SER A 1 326 ? -15.315 9.343 7.448 1.00 96.94 326 SER A CA 1
ATOM 2596 C C . SER A 1 326 ? -14.948 7.868 7.646 1.00 96.94 326 SER A C 1
ATOM 2598 O O . SER A 1 326 ? -15.658 6.966 7.202 1.00 96.94 326 SER A O 1
ATOM 2600 N N . THR A 1 327 ? -13.870 7.613 8.390 1.00 97.44 327 THR A N 1
ATOM 2601 C CA . THR A 1 327 ? -13.452 6.256 8.751 1.00 97.44 327 THR A CA 1
ATOM 2602 C C . THR A 1 327 ? -14.468 5.592 9.678 1.00 97.44 327 THR A C 1
ATOM 2604 O O . THR A 1 327 ? -14.843 4.447 9.448 1.00 97.44 327 THR A O 1
ATOM 2607 N N . LEU A 1 328 ? -14.984 6.306 10.683 1.00 97.12 328 LEU A N 1
ATOM 2608 C CA . LEU A 1 328 ? -16.025 5.808 11.584 1.00 97.12 328 LEU A CA 1
ATOM 2609 C C . LEU A 1 328 ? -17.284 5.394 10.808 1.00 97.12 328 LEU A C 1
ATOM 2611 O O . LEU A 1 328 ? -17.848 4.336 11.084 1.00 97.12 328 LEU A O 1
ATOM 2615 N N . GLN A 1 329 ? -17.688 6.183 9.807 1.00 96.94 329 GLN A N 1
ATOM 2616 C CA . GLN A 1 329 ? -18.796 5.841 8.913 1.00 96.94 329 GLN A CA 1
ATOM 2617 C C . GLN A 1 329 ? -18.516 4.548 8.132 1.00 96.94 329 GLN A C 1
ATOM 2619 O O . GLN A 1 329 ? -19.380 3.671 8.076 1.00 96.94 329 GLN A O 1
ATOM 2624 N N . ALA A 1 330 ? -17.315 4.397 7.569 1.00 97.50 330 ALA A N 1
ATOM 2625 C CA . ALA A 1 330 ? -16.915 3.179 6.864 1.00 97.50 330 ALA A CA 1
ATOM 2626 C C . ALA A 1 330 ? -16.916 1.947 7.790 1.00 97.50 330 ALA A C 1
ATOM 2628 O O . ALA A 1 330 ? -17.443 0.895 7.426 1.00 97.50 330 ALA A O 1
ATOM 2629 N N . LEU A 1 331 ? -16.406 2.075 9.020 1.00 97.88 331 LEU A N 1
ATOM 2630 C CA . LEU A 1 331 ? -16.435 0.991 10.007 1.00 97.88 331 LEU A CA 1
ATOM 2631 C C . LEU A 1 331 ? -17.870 0.641 10.435 1.00 97.88 331 LEU A C 1
ATOM 2633 O O . LEU A 1 331 ? -18.192 -0.538 10.578 1.00 97.88 331 LEU A O 1
ATOM 2637 N N . ALA A 1 332 ? -18.743 1.640 10.599 1.00 97.38 332 ALA A N 1
ATOM 2638 C CA . ALA A 1 332 ? -20.157 1.431 10.912 1.00 97.38 332 ALA A CA 1
ATOM 2639 C C . ALA A 1 332 ? -20.917 0.745 9.766 1.00 97.38 332 ALA A C 1
ATOM 2641 O O . ALA A 1 332 ? -21.808 -0.059 10.027 1.00 97.38 332 ALA A O 1
ATOM 2642 N N . PHE A 1 333 ? -20.549 1.020 8.511 1.00 97.19 333 PHE A N 1
ATOM 2643 C CA . PHE A 1 333 ? -21.072 0.300 7.349 1.00 97.19 333 PHE A CA 1
ATOM 2644 C C . PHE A 1 333 ? -20.654 -1.179 7.356 1.00 97.19 333 PHE A C 1
ATOM 2646 O O . PHE A 1 333 ? -21.461 -2.052 7.040 1.00 97.19 333 PHE A O 1
ATOM 2653 N N . LEU A 1 334 ? -19.408 -1.476 7.741 1.00 96.62 334 LEU A N 1
ATOM 2654 C CA . LEU A 1 334 ? -18.884 -2.843 7.776 1.00 96.62 334 LEU A CA 1
ATOM 2655 C C . LEU A 1 334 ? -19.454 -3.675 8.937 1.00 96.62 334 LEU A C 1
ATOM 2657 O O . LEU A 1 334 ? -19.880 -4.809 8.716 1.00 96.62 334 LEU A O 1
ATOM 2661 N N . GLU A 1 335 ? -19.442 -3.137 10.159 1.00 97.25 335 GLU A N 1
ATOM 2662 C CA . GLU A 1 335 ? -19.863 -3.819 11.393 1.00 97.25 335 GLU A CA 1
ATOM 2663 C C . GLU A 1 335 ? -20.630 -2.855 12.327 1.00 97.25 335 GLU A C 1
ATOM 2665 O O . GLU A 1 335 ? -20.091 -2.381 13.336 1.00 97.25 335 GLU A O 1
ATOM 2670 N N . PRO A 1 336 ? -21.915 -2.570 12.046 1.00 96.25 336 PRO A N 1
ATOM 2671 C CA . PRO A 1 336 ? -22.692 -1.574 12.791 1.00 96.25 336 PRO A CA 1
ATOM 2672 C C . PRO A 1 336 ? -22.815 -1.911 14.281 1.00 96.25 336 PRO A C 1
ATOM 2674 O O . PRO A 1 336 ? -22.718 -1.027 15.132 1.00 96.25 336 PRO A O 1
ATOM 2677 N N . ASN A 1 337 ? -22.949 -3.198 14.613 1.00 95.69 337 ASN A N 1
ATOM 2678 C CA . ASN A 1 337 ? -23.085 -3.672 15.992 1.00 95.69 337 ASN A CA 1
ATOM 2679 C C . ASN A 1 337 ? -21.839 -3.402 16.851 1.00 95.69 337 ASN A C 1
ATOM 2681 O O . ASN A 1 337 ? -21.950 -3.308 18.070 1.00 95.69 337 ASN A O 1
ATOM 2685 N N . LEU A 1 338 ? -20.656 -3.284 16.237 1.00 94.81 338 LEU A N 1
ATOM 2686 C CA . LEU A 1 338 ? -19.409 -3.007 16.953 1.00 94.81 338 LEU A CA 1
ATOM 2687 C C . LEU A 1 338 ? -19.134 -1.512 17.126 1.00 94.81 338 LEU A C 1
ATOM 2689 O O . LEU A 1 338 ? -18.399 -1.143 18.043 1.00 94.81 338 LEU A O 1
ATOM 2693 N N . ILE A 1 339 ? -19.693 -0.675 16.250 1.00 96.69 339 ILE A N 1
ATOM 2694 C CA . ILE A 1 339 ? -19.353 0.748 16.156 1.00 96.69 339 ILE A CA 1
ATOM 2695 C C . ILE A 1 339 ? -20.452 1.641 16.729 1.00 96.69 339 ILE A C 1
ATOM 2697 O O . ILE A 1 339 ? -20.161 2.509 17.552 1.00 96.69 339 ILE A O 1
ATOM 2701 N N . LEU A 1 340 ? -21.715 1.421 16.349 1.00 93.94 340 LEU A N 1
ATOM 2702 C CA . LEU A 1 340 ? -22.817 2.315 16.715 1.00 93.94 340 LEU A CA 1
ATOM 2703 C C . LEU A 1 340 ? -23.014 2.453 18.232 1.00 93.94 340 LEU A C 1
ATOM 2705 O O . LEU A 1 340 ? -23.153 3.589 18.681 1.00 93.94 340 LEU A O 1
ATOM 2709 N N . PRO A 1 341 ? -22.964 1.384 19.056 1.00 94.19 341 PRO A N 1
ATOM 2710 C CA . PRO A 1 341 ? -23.121 1.541 20.503 1.00 94.19 341 PRO A CA 1
ATOM 2711 C C . PRO A 1 341 ? -22.047 2.448 21.117 1.00 94.19 341 PRO A C 1
ATOM 2713 O O . PRO A 1 341 ? -22.366 3.338 21.904 1.00 94.19 341 PRO A O 1
ATOM 2716 N N . GLY A 1 342 ? -20.783 2.268 20.716 1.00 90.00 342 GLY A N 1
ATOM 2717 C CA . GLY A 1 342 ? -19.663 3.072 21.210 1.00 90.00 342 GLY A CA 1
ATOM 2718 C C . GLY A 1 342 ? -19.704 4.522 20.723 1.00 90.00 342 GLY A C 1
ATOM 2719 O O . GLY A 1 342 ? -19.332 5.425 21.473 1.00 90.00 342 GLY A O 1
ATOM 2720 N N . ALA A 1 343 ? -20.187 4.753 19.500 1.00 91.00 343 ALA A N 1
ATOM 2721 C CA . ALA A 1 343 ? -20.390 6.093 18.959 1.00 91.00 343 ALA A CA 1
ATOM 2722 C C . ALA A 1 343 ? -21.534 6.824 19.681 1.00 91.00 343 ALA A C 1
ATOM 2724 O O . ALA A 1 343 ? -21.357 7.952 20.130 1.00 91.00 343 ALA A O 1
ATOM 2725 N N . LEU A 1 344 ? -22.682 6.169 19.875 1.00 90.12 344 LEU A N 1
ATOM 2726 C CA . LEU A 1 344 ? -23.837 6.759 20.560 1.00 90.12 344 LEU A CA 1
ATOM 2727 C C . LEU A 1 344 ? -23.521 7.116 22.016 1.00 90.12 344 LEU A C 1
ATOM 2729 O O . LEU A 1 344 ? -23.869 8.205 22.465 1.00 90.12 344 LEU A O 1
ATOM 2733 N N . GLN A 1 345 ? -22.800 6.249 22.734 1.00 89.25 345 GLN A N 1
ATOM 2734 C CA . GLN A 1 345 ? -22.344 6.526 24.104 1.00 89.25 345 GLN A CA 1
ATOM 2735 C C . GLN A 1 345 ? -21.466 7.778 24.216 1.00 89.25 345 GLN A C 1
ATOM 2737 O O . GLN A 1 345 ? -21.400 8.367 25.287 1.00 89.25 345 GLN A O 1
ATOM 2742 N N . ARG A 1 346 ? -20.801 8.180 23.130 1.00 87.31 346 ARG A N 1
ATOM 2743 C CA . ARG A 1 346 ? -19.938 9.365 23.064 1.00 87.31 346 ARG A CA 1
ATOM 2744 C C . ARG A 1 346 ? -20.688 10.615 22.605 1.00 87.31 346 ARG A C 1
ATOM 2746 O O . ARG A 1 346 ? -20.465 11.689 23.150 1.00 87.31 346 ARG A O 1
ATOM 2753 N N . ILE A 1 347 ? -21.600 10.462 21.644 1.00 84.56 347 ILE A N 1
ATOM 2754 C CA . ILE A 1 347 ? -22.375 11.567 21.058 1.00 84.56 347 ILE A CA 1
ATOM 2755 C C . ILE A 1 347 ? -23.438 12.100 22.031 1.00 84.56 347 ILE A C 1
ATOM 2757 O O . ILE A 1 347 ? -23.627 13.308 22.135 1.00 84.56 347 ILE A O 1
ATOM 2761 N N . TYR A 1 348 ? -24.150 11.231 22.760 1.00 85.62 348 TYR A N 1
ATOM 2762 C CA . TYR A 1 348 ? -25.214 11.698 23.660 1.00 85.62 348 TYR A CA 1
ATOM 2763 C C . TYR A 1 348 ? -24.700 12.618 24.783 1.00 85.62 348 TYR A C 1
ATOM 2765 O O . TYR A 1 348 ? -25.309 13.671 24.988 1.00 85.62 348 TYR A O 1
ATOM 2773 N N . PRO A 1 349 ? -23.594 12.293 25.486 1.00 85.00 349 PRO A N 1
ATOM 2774 C CA . PRO A 1 349 ? -23.014 13.199 26.473 1.00 85.00 349 PRO A CA 1
ATOM 2775 C C . PRO A 1 349 ? -22.476 14.495 25.866 1.00 85.00 349 PRO A C 1
ATOM 2777 O O . PRO A 1 349 ? -22.686 15.549 26.458 1.00 85.00 349 PRO A O 1
ATOM 2780 N N . SER A 1 350 ? -21.838 14.455 24.688 1.00 81.56 350 SER A N 1
ATOM 2781 C CA . SER A 1 350 ? -21.290 15.671 24.066 1.00 81.56 350 SER A CA 1
ATOM 2782 C C . SER A 1 350 ? -22.383 16.654 23.641 1.00 81.56 350 SER A C 1
ATOM 2784 O O . SER A 1 350 ? -22.213 17.857 23.789 1.00 81.56 350 SER A O 1
ATOM 2786 N N . MET A 1 351 ? -23.554 16.164 23.222 1.00 78.25 351 MET A N 1
ATOM 2787 C CA . MET A 1 351 ? -24.721 17.017 22.956 1.00 78.25 351 MET A CA 1
ATOM 2788 C C . MET A 1 351 ? -25.307 17.680 24.213 1.00 78.25 351 MET A C 1
ATOM 2790 O O . MET A 1 351 ? -25.986 18.700 24.109 1.00 78.25 351 MET A O 1
ATOM 2794 N N . GLN A 1 352 ? -25.105 17.080 25.387 1.00 78.88 352 GLN A N 1
ATOM 2795 C CA . GLN A 1 352 ? -25.582 17.600 26.673 1.00 78.88 352 GLN A CA 1
ATOM 2796 C C . GLN A 1 352 ? -24.518 18.444 27.394 1.00 78.88 352 GLN A C 1
ATOM 2798 O O . GLN A 1 352 ? -24.840 19.165 28.340 1.00 78.88 352 GLN A O 1
ATOM 2803 N N . GLY A 1 353 ? -23.258 18.348 26.964 1.00 70.75 353 GLY A N 1
ATOM 2804 C CA . GLY A 1 353 ? -22.121 19.037 27.553 1.00 70.75 353 GLY A CA 1
ATOM 2805 C C . GLY A 1 353 ? -22.198 20.547 27.340 1.00 70.75 353 GLY A C 1
ATOM 2806 O O . GLY A 1 353 ? -22.189 21.034 26.218 1.00 70.75 353 GLY A O 1
ATOM 2807 N N . LEU A 1 354 ? -22.232 21.306 28.438 1.00 57.69 354 LEU A N 1
ATOM 2808 C CA . LEU A 1 354 ? -22.192 22.776 28.411 1.00 57.69 354 LEU A CA 1
ATOM 2809 C C . LEU A 1 354 ? -20.757 23.341 28.395 1.00 57.69 354 LEU A C 1
ATOM 2811 O O . LEU A 1 354 ? -20.581 24.549 28.261 1.00 57.69 354 LEU A O 1
ATOM 2815 N N . VAL A 1 355 ? -19.740 22.487 28.576 1.00 58.72 355 VAL A N 1
ATOM 2816 C CA . VAL A 1 355 ? -18.338 22.887 28.819 1.00 58.72 355 VAL A CA 1
ATOM 2817 C C . VAL A 1 355 ? -17.376 22.378 27.734 1.00 58.72 355 VAL A C 1
ATOM 2819 O O . VAL A 1 355 ? -16.415 23.067 27.400 1.00 58.72 355 VAL A O 1
ATOM 2822 N N . GLU A 1 356 ? -17.637 21.211 27.141 1.00 64.50 356 GLU A N 1
ATOM 2823 C CA . GLU A 1 356 ? -16.806 20.613 26.086 1.00 64.50 356 GLU A CA 1
ATOM 2824 C C . GLU A 1 356 ? -17.465 20.841 24.716 1.00 64.50 356 GLU A C 1
ATOM 2826 O O . GLU A 1 356 ? -18.393 20.137 24.339 1.00 64.50 356 GLU A O 1
ATOM 2831 N N . VAL A 1 357 ? -17.014 21.878 24.000 1.00 62.12 357 VAL A N 1
ATOM 2832 C CA . VAL A 1 357 ? -17.569 22.329 22.698 1.00 62.12 357 VAL A CA 1
ATOM 2833 C C . VAL A 1 357 ? -16.837 21.769 21.467 1.00 62.12 357 VAL A C 1
ATOM 2835 O O . VAL A 1 357 ? -17.157 22.165 20.346 1.00 62.12 357 VAL A O 1
ATOM 2838 N N . HIS A 1 358 ? -15.822 20.926 21.673 1.00 58.41 358 HIS A N 1
ATOM 2839 C CA . HIS A 1 358 ? -14.900 20.444 20.638 1.00 58.41 358 HIS A CA 1
ATOM 2840 C C . HIS A 1 358 ? -15.253 19.057 20.106 1.00 58.41 358 HIS A C 1
ATOM 2842 O O . HIS A 1 358 ? -15.823 18.248 20.873 1.00 58.41 358 HIS A O 1
#

InterPro domains:
  IPR032430 Proteasome activator Blm10, middle HEAT repeats region [PF16507] (239-358)
  IPR035309 Proteasome activator complex subunit 4 [PTHR32170] (2-358)

Organism: NCBI:txid569365

Sequence (358 aa):
MFMLLTKRKHYLRPSLDLTLDWRPLFREIKVFVLPRESGLMQTTNLKRNIETLIGIGSFAQLYFDPEDIPAMLEEILPHFTMSSTEGAFVVIGLLNMLLPTGPPPPSRSDLNPQHFLPTFFHLWSLVNRSRTVDVALVDLLSRLARDSLPSKQVGFSEFGIFTAEQSTLITTAVLRLLEIPVGQSTSPYSALVDITADTVFLLGLDPHETPVSRHIALWFVMSLSPACLGKKTSVLSLLETLIQAIETFFHPSNSGDWTHTLAQLVFHLADFFVMRWNTERNGEVEVSEERKLNEPLRKRFVLCLREVIFMGIYAKSGTAMSYSLSTLQALAFLEPNLILPGALQRIYPSMQGLVEVH